Protein AF-0000000086680243 (afdb_homodimer)

Nearest PDB structures (foldseek):
  8es5-assembly1_B  TM=9.729E-01  e=1.256E-18  Pseudomonas aeruginosa PA14
  3q6a-assembly1_D  TM=9.326E-01  e=2.171E-13  Staphylococcus saprophyticus subsp. saprophyticus ATCC 15305 = NCTC 7292
  1z94-assembly2_E-2  TM=7.592E-01  e=7.450E-09  Chromobacterium violaceum ATCC 12472
  3pu2-assembly7_G  TM=8.146E-01  e=5.781E-07  Cereibacter sphaeroides 2.4.1
  3pu2-assembly4_D  TM=7.723E-01  e=3.295E-06  Cereibacter sphaeroides 2.4.1

Structure (mmCIF, N/CA/C/O backbone):
data_AF-0000000086680243-model_v1
#
loop_
_entity.id
_entity.type
_entity.pdbx_description
1 polymer 'Activator of HSP90 ATPase'
#
loop_
_atom_site.group_PDB
_atom_site.id
_atom_site.type_symbol
_atom_site.label_atom_id
_atom_site.label_alt_id
_atom_site.label_comp_id
_atom_site.label_asym_id
_atom_site.label_entity_id
_atom_site.label_seq_id
_atom_site.pdbx_PDB_ins_code
_atom_site.Cartn_x
_atom_site.Cartn_y
_atom_site.Cartn_z
_atom_site.occupancy
_atom_site.B_iso_or_equiv
_atom_site.auth_seq_id
_atom_site.auth_comp_id
_atom_site.auth_asym_id
_atom_site.auth_atom_id
_atom_site.pdbx_PDB_model_num
ATOM 1 N N . MET A 1 1 ? 18.859 -7.316 -2.846 1 77.62 1 MET A N 1
ATOM 2 C CA . MET A 1 1 ? 17.75 -6.535 -2.316 1 77.62 1 MET A CA 1
ATOM 3 C C . MET A 1 1 ? 16.422 -7.273 -2.508 1 77.62 1 MET A C 1
ATOM 5 O O . MET A 1 1 ? 16.266 -8.008 -3.48 1 77.62 1 MET A O 1
ATOM 9 N N . ILE A 1 2 ? 15.547 -7.254 -1.469 1 90.81 2 ILE A N 1
ATOM 10 C CA . ILE A 1 2 ? 14.258 -7.945 -1.502 1 90.81 2 ILE A CA 1
ATOM 11 C C . ILE A 1 2 ? 13.133 -6.941 -1.274 1 90.81 2 ILE A C 1
ATOM 13 O O . ILE A 1 2 ? 13.32 -5.93 -0.597 1 90.81 2 ILE A O 1
ATOM 17 N N . ALA A 1 3 ? 12.086 -7.152 -2 1 96.56 3 ALA A N 1
ATOM 18 C CA . ALA A 1 3 ? 10.852 -6.418 -1.741 1 96.56 3 ALA A CA 1
ATOM 19 C C . ALA A 1 3 ? 9.875 -7.258 -0.92 1 96.56 3 ALA A C 1
ATOM 21 O O . ALA A 1 3 ? 9.562 -8.391 -1.285 1 96.56 3 ALA A O 1
ATOM 22 N N . LYS A 1 4 ? 9.453 -6.703 0.136 1 97.5 4 LYS A N 1
ATOM 23 C CA . LYS A 1 4 ? 8.562 -7.461 1.014 1 97.5 4 LYS A CA 1
ATOM 24 C C . LYS A 1 4 ? 7.453 -6.57 1.571 1 97.5 4 LYS A C 1
ATOM 26 O O . LYS A 1 4 ? 7.652 -5.371 1.772 1 97.5 4 LYS A O 1
ATOM 31 N N . THR A 1 5 ? 6.34 -7.105 1.766 1 98.44 5 THR A N 1
ATOM 32 C CA . THR A 1 5 ? 5.215 -6.508 2.475 1 98.44 5 THR A CA 1
ATOM 33 C C . THR A 1 5 ? 4.344 -7.582 3.119 1 98.44 5 THR A C 1
ATOM 35 O O . THR A 1 5 ? 4.449 -8.766 2.773 1 98.44 5 THR A O 1
ATOM 38 N N . ALA A 1 6 ? 3.584 -7.23 4.109 1 98.56 6 ALA A N 1
ATOM 39 C CA . ALA A 1 6 ? 2.74 -8.18 4.828 1 98.56 6 ALA A CA 1
ATOM 40 C C . ALA A 1 6 ? 1.534 -7.484 5.449 1 98.56 6 ALA A C 1
ATOM 42 O O . ALA A 1 6 ? 1.554 -6.273 5.668 1 98.56 6 ALA A O 1
ATOM 43 N N . LEU A 1 7 ? 0.586 -8.211 5.715 1 98.75 7 LEU A N 1
ATOM 44 C CA . LEU A 1 7 ? -0.662 -7.695 6.258 1 98.75 7 LEU A CA 1
ATOM 45 C C . LEU A 1 7 ? -1.499 -8.812 6.867 1 98.75 7 LEU A C 1
ATOM 47 O O . LEU A 1 7 ? -1.538 -9.922 6.332 1 98.75 7 LEU A O 1
ATOM 51 N N . ILE A 1 8 ? -2.154 -8.539 7.98 1 98.75 8 ILE A N 1
ATOM 52 C CA . ILE A 1 8 ? -3.145 -9.469 8.523 1 98.75 8 ILE A CA 1
ATOM 53 C C . ILE A 1 8 ? -4.492 -9.242 7.84 1 98.75 8 ILE A C 1
ATOM 55 O O . ILE A 1 8 ? -4.992 -8.117 7.797 1 98.75 8 ILE A O 1
ATOM 59 N N . ILE A 1 9 ? -5 -10.18 7.246 1 98.81 9 ILE A N 1
ATOM 60 C CA . ILE A 1 9 ? -6.363 -10.211 6.727 1 98.81 9 ILE A CA 1
ATOM 61 C C . ILE A 1 9 ? -7.258 -11 7.68 1 98.81 9 ILE A C 1
ATOM 63 O O . ILE A 1 9 ? -7.023 -12.188 7.93 1 98.81 9 ILE A O 1
ATOM 67 N N . ARG A 1 10 ? -8.273 -10.414 8.273 1 98.56 10 ARG A N 1
ATOM 68 C CA . ARG A 1 10 ? -9.086 -10.984 9.344 1 98.56 10 ARG A CA 1
ATOM 69 C C . ARG A 1 10 ? -10.102 -11.977 8.797 1 98.56 10 ARG A C 1
ATOM 71 O O . ARG A 1 10 ? -11.305 -11.828 9.023 1 98.56 10 ARG A O 1
ATOM 78 N N . ARG A 1 11 ? -9.633 -12.977 8.062 1 98.75 11 ARG A N 1
ATOM 79 C CA . ARG A 1 11 ? -10.359 -14.117 7.508 1 98.75 11 ARG A CA 1
ATOM 80 C C . ARG A 1 11 ? -9.562 -15.406 7.664 1 98.75 11 ARG A C 1
ATOM 82 O O . ARG A 1 11 ? -8.336 -15.375 7.812 1 98.75 11 ARG A O 1
ATOM 89 N N . PRO A 1 12 ? -10.227 -16.547 7.676 1 98.5 12 PRO A N 1
ATOM 90 C CA . PRO A 1 12 ? -9.531 -17.828 7.797 1 98.5 12 PRO A CA 1
ATOM 91 C C . PRO A 1 12 ? -8.523 -18.047 6.672 1 98.5 12 PRO A C 1
ATOM 93 O O . PRO A 1 12 ? -8.727 -17.594 5.547 1 98.5 12 PRO A O 1
ATOM 96 N N . VAL A 1 13 ? -7.484 -18.781 6.984 1 98.62 13 VAL A N 1
ATOM 97 C CA . VAL A 1 13 ? -6.355 -18.984 6.078 1 98.62 13 VAL A CA 1
ATOM 98 C C . VAL A 1 13 ? -6.84 -19.625 4.777 1 98.62 13 VAL A C 1
ATOM 100 O O . VAL A 1 13 ? -6.332 -19.312 3.699 1 98.62 13 VAL A O 1
ATOM 103 N N . GLU A 1 14 ? -7.824 -20.484 4.863 1 98.25 14 GLU A N 1
ATOM 104 C CA . GLU A 1 14 ? -8.344 -21.156 3.672 1 98.25 14 GLU A CA 1
ATOM 105 C C . GLU A 1 14 ? -8.938 -20.141 2.691 1 98.25 14 GLU A C 1
ATOM 107 O O . GLU A 1 14 ? -8.727 -20.25 1.482 1 98.25 14 GLU A O 1
ATOM 112 N N . GLU A 1 15 ? -9.672 -19.203 3.201 1 98.56 15 GLU A N 1
ATOM 113 C CA . GLU A 1 15 ? -10.312 -18.188 2.381 1 98.56 15 GLU A CA 1
ATOM 114 C C . GLU A 1 15 ? -9.273 -17.25 1.757 1 98.56 15 GLU A C 1
ATOM 116 O O . GLU A 1 15 ? -9.352 -16.938 0.568 1 98.56 15 GLU A O 1
ATOM 121 N N . VAL A 1 16 ? -8.312 -16.812 2.568 1 98.88 16 VAL A N 1
ATOM 122 C CA . VAL A 1 16 ? -7.293 -15.883 2.104 1 98.88 16 VAL A CA 1
ATOM 123 C C . VAL A 1 16 ? -6.422 -16.562 1.048 1 98.88 16 VAL A C 1
ATOM 125 O O . VAL A 1 16 ? -6.133 -15.977 0.002 1 98.88 16 VAL A O 1
ATOM 128 N N . PHE A 1 17 ? -6.035 -17.812 1.339 1 98.81 17 PHE A N 1
ATOM 129 C CA . PHE A 1 17 ? -5.238 -18.594 0.398 1 98.81 17 PHE A CA 1
ATOM 130 C C . PHE A 1 17 ? -5.969 -18.766 -0.928 1 98.81 17 PHE A C 1
ATOM 132 O O . PHE A 1 17 ? -5.402 -18.516 -1.993 1 98.81 17 PHE A O 1
ATOM 139 N N . ARG A 1 18 ? -7.152 -19.109 -0.895 1 98.25 18 ARG A N 1
ATOM 140 C CA . ARG A 1 18 ? -7.961 -19.312 -2.092 1 98.25 18 ARG A CA 1
ATOM 141 C C . ARG A 1 18 ? -8.047 -18.047 -2.926 1 98.25 18 ARG A C 1
ATOM 143 O O . ARG A 1 18 ? -8.07 -18.109 -4.156 1 98.25 18 ARG A O 1
ATOM 150 N N . ALA A 1 19 ? -8.125 -16.938 -2.289 1 98.75 19 ALA A N 1
ATOM 151 C CA . ALA A 1 19 ? -8.242 -15.664 -2.992 1 98.75 19 ALA A CA 1
ATOM 152 C C . ALA A 1 19 ? -7.059 -15.438 -3.928 1 98.75 19 ALA A C 1
ATOM 154 O O . ALA A 1 19 ? -7.184 -14.766 -4.953 1 98.75 19 ALA A O 1
ATOM 155 N N . PHE A 1 20 ? -5.879 -16.016 -3.604 1 98.56 20 PHE A N 1
ATOM 156 C CA . PHE A 1 20 ? -4.68 -15.781 -4.406 1 98.56 20 PHE A CA 1
ATOM 157 C C . PHE A 1 20 ? -4.48 -16.906 -5.422 1 98.56 20 PHE A C 1
ATOM 159 O O . PHE A 1 20 ? -3.686 -16.766 -6.352 1 98.56 20 PHE A O 1
ATOM 166 N N . VAL A 1 21 ? -5.211 -17.969 -5.281 1 97.75 21 VAL A N 1
ATOM 167 C CA . VAL A 1 21 ? -4.973 -19.125 -6.145 1 97.75 21 VAL A CA 1
ATOM 168 C C . VAL A 1 21 ? -6.074 -19.203 -7.203 1 97.75 21 VAL A C 1
ATOM 170 O O . VAL A 1 21 ? -5.848 -19.703 -8.305 1 97.75 21 VAL A O 1
ATOM 173 N N . ASP A 1 22 ? -7.25 -18.781 -6.883 1 97.5 22 ASP A N 1
ATOM 174 C CA . ASP A 1 22 ? -8.43 -18.859 -7.742 1 97.5 22 ASP A CA 1
ATOM 175 C C . ASP A 1 22 ? -8.617 -17.578 -8.539 1 97.5 22 ASP A C 1
ATOM 177 O O . ASP A 1 22 ? -8.992 -16.547 -7.977 1 97.5 22 ASP A O 1
ATOM 181 N N . PRO A 1 23 ? -8.469 -17.656 -9.844 1 97.56 23 PRO A N 1
ATOM 182 C CA . PRO A 1 23 ? -8.586 -16.438 -10.648 1 97.56 23 PRO A CA 1
ATOM 183 C C . PRO A 1 23 ? -9.961 -15.805 -10.547 1 97.56 23 PRO A C 1
ATOM 185 O O . PRO A 1 23 ? -10.102 -14.594 -10.758 1 97.56 23 PRO A O 1
ATOM 188 N N . GLU A 1 24 ? -11.031 -16.547 -10.242 1 97.25 24 GLU A N 1
ATOM 189 C CA . GLU A 1 24 ? -12.367 -15.992 -10.078 1 97.25 24 GLU A CA 1
ATOM 190 C C . GLU A 1 24 ? -12.391 -14.953 -8.961 1 97.25 24 GLU A C 1
ATOM 192 O O . GLU A 1 24 ? -13.203 -14.023 -8.992 1 97.25 24 GLU A O 1
ATOM 197 N N . VAL A 1 25 ? -11.531 -15.164 -8.031 1 98.25 25 VAL A N 1
ATOM 198 C CA . VAL A 1 25 ? -11.453 -14.227 -6.918 1 98.25 25 VAL A CA 1
ATOM 199 C C . VAL A 1 25 ? -10.336 -13.219 -7.168 1 98.25 25 VAL A C 1
ATOM 201 O O . VAL A 1 25 ? -10.531 -12.008 -7.012 1 98.25 25 VAL A O 1
ATOM 204 N N . THR A 1 26 ? -9.117 -13.68 -7.578 1 98.62 26 THR A N 1
ATOM 205 C CA . THR A 1 26 ? -7.93 -12.836 -7.688 1 98.62 26 THR A CA 1
ATOM 206 C C . THR A 1 26 ? -8.164 -11.703 -8.68 1 98.62 26 THR A C 1
ATOM 208 O O . THR A 1 26 ? -7.652 -10.594 -8.492 1 98.62 26 THR A O 1
ATOM 211 N N . THR A 1 27 ? -9.016 -11.898 -9.711 1 98.25 27 THR A N 1
ATOM 212 C CA . THR A 1 27 ? -9.242 -10.906 -10.75 1 98.25 27 THR A CA 1
ATOM 213 C C . THR A 1 27 ? -10.078 -9.742 -10.211 1 98.25 27 THR A C 1
ATOM 215 O O . THR A 1 27 ? -10.188 -8.703 -10.859 1 98.25 27 THR A O 1
ATOM 218 N N . ARG A 1 28 ? -10.641 -9.922 -9.055 1 98 28 ARG A N 1
ATOM 219 C CA . ARG A 1 28 ? -11.461 -8.867 -8.477 1 98 28 ARG A CA 1
ATOM 220 C C . ARG A 1 28 ? -10.602 -7.824 -7.77 1 98 28 ARG A C 1
ATOM 222 O O . ARG A 1 28 ? -11.086 -6.742 -7.426 1 98 28 ARG A O 1
ATOM 229 N N . PHE A 1 29 ? -9.266 -8.188 -7.57 1 98.44 29 PHE A N 1
ATOM 230 C CA . PHE A 1 29 ? -8.523 -7.219 -6.777 1 98.44 29 PHE A CA 1
ATOM 231 C C . PHE A 1 29 ? -7.113 -7.031 -7.328 1 98.44 29 PHE A C 1
ATOM 233 O O . PHE A 1 29 ? -6.398 -6.117 -6.918 1 98.44 29 PHE A O 1
ATOM 240 N N . TRP A 1 30 ? -6.59 -7.809 -8.281 1 98.31 30 TRP A N 1
ATOM 241 C CA . TRP A 1 30 ? -5.191 -7.723 -8.688 1 98.31 30 TRP A CA 1
ATOM 242 C C . TRP A 1 30 ? -5.074 -7.574 -10.203 1 98.31 30 TRP A C 1
ATOM 244 O O . TRP A 1 30 ? -4.973 -6.457 -10.719 1 98.31 30 TRP A O 1
ATOM 254 N N . PHE A 1 31 ? -5.094 -8.594 -10.961 1 98 31 PHE A N 1
ATOM 255 C CA . PHE A 1 31 ? -5.129 -8.555 -12.414 1 98 31 PHE A CA 1
ATOM 256 C C . PHE A 1 31 ? -6.547 -8.781 -12.93 1 98 31 PHE A C 1
ATOM 258 O O . PHE A 1 31 ? -7.434 -9.172 -12.164 1 98 31 PHE A O 1
ATOM 265 N N . THR A 1 32 ? -6.762 -8.547 -14.227 1 98 32 THR A N 1
ATOM 266 C CA . THR A 1 32 ? -8.133 -8.539 -14.734 1 98 32 THR A CA 1
ATOM 267 C C . THR A 1 32 ? -8.445 -9.859 -15.445 1 98 32 THR A C 1
ATOM 269 O O . THR A 1 32 ? -9.609 -10.172 -15.695 1 98 32 THR A O 1
ATOM 272 N N . LYS A 1 33 ? -7.402 -10.586 -15.812 1 98.06 33 LYS A N 1
ATOM 273 C CA . LYS A 1 33 ? -7.59 -11.852 -16.516 1 98.06 33 LYS A CA 1
ATOM 274 C C . LYS A 1 33 ? -6.477 -12.836 -16.172 1 98.06 33 LYS A C 1
ATOM 276 O O . LYS A 1 33 ? -5.32 -12.438 -15.992 1 98.06 33 LYS A O 1
ATOM 281 N N . SER A 1 34 ? -6.781 -14.055 -16.078 1 98.12 34 SER A N 1
ATOM 282 C CA . SER A 1 34 ? -5.836 -15.156 -15.898 1 98.12 34 SER A CA 1
ATOM 283 C C . SER A 1 34 ? -6.223 -16.359 -16.75 1 98.12 34 SER A C 1
ATOM 285 O O . SER A 1 34 ? -7.41 -16.641 -16.938 1 98.12 34 SER A O 1
ATOM 287 N N . SER A 1 35 ? -5.273 -17.094 -17.266 1 98 35 SER A N 1
ATOM 288 C CA . SER A 1 35 ? -5.539 -18.25 -18.125 1 98 35 SER A CA 1
ATOM 289 C C . SER A 1 35 ? -5.891 -19.484 -17.297 1 98 35 SER A C 1
ATOM 291 O O . SER A 1 35 ? -6.309 -20.5 -17.844 1 98 35 SER A O 1
ATOM 293 N N . GLY A 1 36 ? -5.723 -19.422 -15.914 1 97.12 36 GLY A N 1
ATOM 294 C CA . GLY A 1 36 ? -6.086 -20.562 -15.078 1 97.12 36 GLY A CA 1
ATOM 295 C C . GLY A 1 36 ? -5.676 -20.391 -13.625 1 97.12 36 GLY A C 1
ATOM 296 O O . GLY A 1 36 ? -5.117 -19.359 -13.25 1 97.12 36 GLY A O 1
ATOM 297 N N . PRO A 1 37 ? -6.031 -21.375 -12.781 1 97.12 37 PRO A N 1
ATOM 298 C CA . PRO A 1 37 ? -5.633 -21.328 -11.367 1 97.12 37 PRO A CA 1
ATOM 299 C C . PRO A 1 37 ? -4.148 -21.625 -11.172 1 97.12 37 PRO A C 1
ATOM 301 O O . PRO A 1 37 ? -3.484 -22.125 -12.086 1 97.12 37 PRO A O 1
ATOM 304 N N . LEU A 1 38 ? -3.605 -21.25 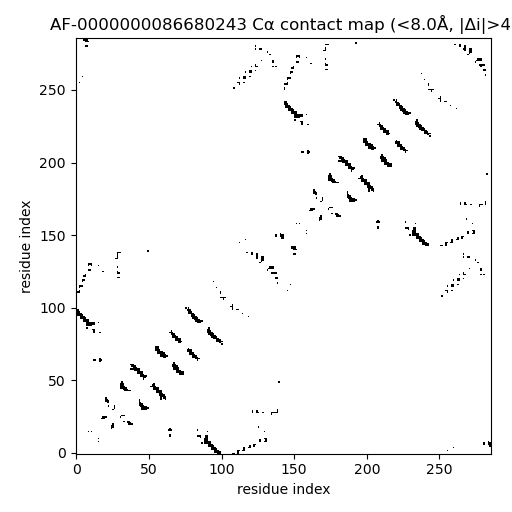-9.953 1 97.19 38 LEU A N 1
ATOM 305 C CA . LEU A 1 38 ? -2.223 -21.578 -9.617 1 97.19 38 LEU A CA 1
ATOM 306 C C . LEU A 1 38 ? -2.107 -23 -9.109 1 97.19 38 LEU A C 1
ATOM 308 O O . LEU A 1 38 ? -2.598 -23.328 -8.031 1 97.19 38 LEU A O 1
ATOM 312 N N . GLU A 1 39 ? -1.534 -23.828 -9.844 1 95.25 39 GLU A N 1
ATOM 313 C CA . GLU A 1 39 ? -1.213 -25.219 -9.516 1 95.25 39 GLU A CA 1
ATOM 314 C C . GLU A 1 39 ? 0.269 -25.5 -9.742 1 95.25 39 GLU A C 1
ATOM 316 O O . GLU A 1 39 ? 0.886 -24.953 -10.648 1 95.25 39 GLU A O 1
ATOM 321 N N . PRO A 1 40 ? 0.797 -26.344 -8.836 1 93.44 40 PRO A N 1
ATOM 322 C CA . PRO A 1 40 ? 2.225 -26.625 -9.008 1 93.44 40 PRO A CA 1
ATOM 323 C C . PRO A 1 40 ? 2.576 -27.047 -10.43 1 93.44 40 PRO A C 1
ATOM 325 O O . PRO A 1 40 ? 1.905 -27.922 -11 1 93.44 40 PRO A O 1
ATOM 328 N N . GLY A 1 41 ? 3.508 -26.391 -10.992 1 93.88 41 GLY A N 1
ATOM 329 C CA . GLY A 1 41 ? 4.004 -26.734 -12.312 1 93.88 41 GLY A CA 1
ATOM 330 C C . GLY A 1 41 ? 3.258 -26.031 -13.438 1 93.88 41 GLY A C 1
ATOM 331 O O . GLY A 1 41 ? 3.686 -26.078 -14.586 1 93.88 41 GLY A O 1
ATOM 332 N N . ALA A 1 42 ? 2.207 -25.391 -13.125 1 95.81 42 ALA A N 1
ATOM 333 C CA . ALA A 1 42 ? 1.403 -24.703 -14.133 1 95.81 42 ALA A CA 1
ATOM 334 C C . ALA A 1 42 ? 2.1 -23.438 -14.625 1 95.81 42 ALA A C 1
ATOM 336 O O . ALA A 1 42 ? 2.916 -22.844 -13.906 1 95.81 42 ALA A O 1
ATOM 337 N N . THR A 1 43 ? 1.921 -23.109 -15.875 1 97.31 43 THR A N 1
ATOM 338 C CA . THR A 1 43 ? 2.23 -21.797 -16.438 1 97.31 43 THR A CA 1
ATOM 339 C C . THR A 1 43 ? 0.951 -21.047 -16.781 1 97.31 43 THR A C 1
ATOM 341 O O . THR A 1 43 ? 0.099 -21.562 -17.5 1 97.31 43 THR A O 1
ATOM 344 N N . VAL A 1 44 ? 0.795 -19.906 -16.156 1 97.81 44 VAL A N 1
ATOM 345 C CA . VAL A 1 44 ? -0.42 -19.125 -16.375 1 97.81 44 VAL A CA 1
ATOM 346 C C . VAL A 1 44 ? -0.061 -17.75 -16.906 1 97.81 44 VAL A C 1
ATOM 348 O O . VAL A 1 44 ? 1.071 -17.281 -16.75 1 97.81 44 VAL A O 1
ATOM 351 N N . ARG A 1 45 ? -0.966 -17.172 -17.641 1 98.19 45 ARG A N 1
ATOM 352 C CA . ARG A 1 45 ? -0.836 -15.797 -18.125 1 98.19 45 ARG A CA 1
ATOM 353 C C . ARG A 1 45 ? -1.748 -14.852 -17.359 1 98.19 45 ARG A C 1
ATOM 355 O O . ARG A 1 45 ? -2.955 -15.086 -17.266 1 98.19 45 ARG A O 1
ATOM 362 N N . TRP A 1 46 ? -1.22 -13.844 -16.672 1 98.31 46 TRP A N 1
ATOM 363 C CA . TRP A 1 46 ? -1.973 -12.758 -16.062 1 98.31 46 TRP A CA 1
ATOM 364 C C . TRP A 1 46 ? -2.006 -11.531 -16.969 1 98.31 46 TRP A C 1
ATOM 366 O O . TRP A 1 46 ? -1.016 -11.219 -17.625 1 98.31 46 TRP A O 1
ATOM 376 N N . GLU A 1 47 ? -3.139 -10.828 -16.984 1 98.25 47 GLU A N 1
ATOM 377 C CA . GLU A 1 47 ? -3.268 -9.625 -17.797 1 98.25 47 GLU A CA 1
ATOM 378 C C . GLU A 1 47 ? -3.916 -8.492 -17.016 1 98.25 47 GLU A C 1
ATOM 380 O O . GLU A 1 47 ? -4.832 -8.719 -16.234 1 98.25 47 GLU A O 1
ATOM 385 N N . TRP A 1 48 ? -3.342 -7.406 -17.078 1 97.88 48 TRP A N 1
ATOM 386 C CA . TRP A 1 48 ? -3.963 -6.141 -16.703 1 97.88 48 TRP A CA 1
ATOM 387 C C . TRP A 1 48 ? -4.469 -5.398 -17.938 1 97.88 48 TRP A C 1
ATOM 389 O O . TRP A 1 48 ? -3.783 -4.523 -18.469 1 97.88 48 TRP A O 1
ATOM 399 N N . GLU A 1 49 ? -5.672 -5.684 -18.312 1 96.75 49 GLU A N 1
ATOM 400 C CA . GLU A 1 49 ? -6.223 -5.227 -19.594 1 96.75 49 GLU A CA 1
ATOM 401 C C . GLU A 1 49 ? -6.316 -3.705 -19.641 1 96.75 49 GLU A C 1
ATOM 403 O O . GLU A 1 49 ? -6.16 -3.102 -20.703 1 96.75 49 GLU A O 1
ATOM 408 N N . MET A 1 50 ? -6.551 -3.1 -18.531 1 93.06 50 MET A N 1
ATOM 409 C CA . MET A 1 50 ? -6.684 -1.647 -18.453 1 93.06 50 MET A CA 1
ATOM 410 C C . MET A 1 50 ? -5.387 -0.958 -18.859 1 93.06 50 MET A C 1
ATOM 412 O O . MET A 1 50 ? -5.391 0.222 -19.219 1 93.06 50 MET A O 1
ATOM 416 N N . PHE A 1 51 ? -4.297 -1.662 -18.797 1 95.81 51 PHE A N 1
ATOM 417 C CA . PHE A 1 51 ? -2.998 -1.104 -19.172 1 95.81 51 PHE A CA 1
ATOM 418 C C . PHE A 1 51 ? -2.469 -1.755 -20.438 1 95.81 51 PHE A C 1
ATOM 420 O O . PHE A 1 51 ? -1.414 -1.367 -20.953 1 95.81 51 PHE A O 1
ATOM 427 N N . GLY A 1 52 ? -3.098 -2.787 -20.922 1 96.5 52 GLY A N 1
ATOM 428 C CA . GLY A 1 52 ? -2.65 -3.521 -22.094 1 96.5 52 GLY A CA 1
ATOM 429 C C . GLY A 1 52 ? -1.375 -4.309 -21.859 1 96.5 52 GLY A C 1
ATOM 430 O O . GLY A 1 52 ? -0.555 -4.461 -22.766 1 96.5 52 GLY A O 1
ATOM 431 N N . VAL A 1 53 ? -1.156 -4.711 -20.641 1 96.25 53 VAL A N 1
ATOM 432 C CA . VAL A 1 53 ? 0.069 -5.438 -20.312 1 96.25 53 VAL A CA 1
ATOM 433 C C . VAL A 1 53 ? -0.277 -6.805 -19.734 1 96.25 53 VAL A C 1
ATOM 435 O O . VAL A 1 53 ? -1.422 -7.047 -19.344 1 96.25 53 VAL A O 1
ATOM 438 N N . GLY A 1 54 ? 0.702 -7.668 -19.719 1 97.38 54 GLY A N 1
ATOM 439 C CA . GLY A 1 54 ? 0.576 -8.984 -19.125 1 97.38 54 GLY A CA 1
ATOM 440 C C . GLY A 1 54 ? 1.913 -9.641 -18.828 1 97.38 54 GLY A C 1
ATOM 441 O O . GLY A 1 54 ? 2.965 -9.086 -19.156 1 97.38 54 GLY A O 1
ATOM 442 N N . THR A 1 55 ? 1.865 -10.703 -18.141 1 97.44 55 THR A N 1
ATOM 443 C CA . THR A 1 55 ? 3.068 -11.469 -17.844 1 97.44 55 THR A CA 1
ATOM 444 C C . THR A 1 55 ? 2.754 -12.961 -17.75 1 97.44 55 THR A C 1
ATOM 446 O O . THR A 1 55 ? 1.61 -13.352 -17.5 1 97.44 55 THR A O 1
ATOM 449 N N . THR A 1 56 ? 3.695 -13.672 -18.109 1 97.75 56 THR A N 1
ATOM 450 C CA . THR A 1 56 ? 3.633 -15.117 -17.906 1 97.75 56 THR A CA 1
ATOM 451 C C . THR A 1 56 ? 4.184 -15.492 -16.531 1 97.75 56 THR A C 1
ATOM 453 O O . THR A 1 56 ? 5.211 -14.961 -16.094 1 97.75 56 THR A O 1
ATOM 456 N N . VAL A 1 57 ? 3.467 -16.406 -15.852 1 97.75 57 VAL A N 1
ATOM 457 C CA . VAL A 1 57 ? 3.807 -16.828 -14.492 1 97.75 57 VAL A CA 1
ATOM 458 C C . VAL A 1 57 ? 3.988 -18.344 -14.453 1 97.75 57 VAL A C 1
ATOM 460 O O . VAL A 1 57 ? 3.113 -19.094 -14.891 1 97.75 57 VAL A O 1
ATOM 463 N N . THR A 1 58 ? 5.098 -18.719 -14.023 1 97.69 58 THR A N 1
ATOM 464 C CA . THR A 1 58 ? 5.344 -20.141 -13.773 1 97.69 58 THR A CA 1
ATOM 465 C C . THR A 1 58 ? 5.199 -20.453 -12.289 1 97.69 58 THR A C 1
ATOM 467 O O . THR A 1 58 ? 5.883 -19.859 -11.453 1 97.69 58 THR A O 1
ATOM 470 N N . VAL A 1 59 ? 4.379 -21.391 -11.961 1 98.25 59 VAL A N 1
ATOM 471 C CA . VAL A 1 59 ? 4.152 -21.781 -10.578 1 98.25 59 VAL A CA 1
ATOM 472 C C . VAL A 1 59 ? 5.211 -22.797 -10.148 1 98.25 59 VAL A C 1
ATOM 474 O O . VAL A 1 59 ? 5.254 -23.922 -10.664 1 98.25 59 VAL A O 1
ATOM 477 N N . LYS A 1 60 ? 5.973 -22.422 -9.242 1 97.75 60 LYS A N 1
ATOM 478 C CA . LYS A 1 60 ? 7.07 -23.281 -8.797 1 97.75 60 LYS A CA 1
ATOM 479 C C . LYS A 1 60 ? 6.625 -24.203 -7.676 1 97.75 60 LYS A C 1
ATOM 481 O O . LYS A 1 60 ? 7.047 -25.359 -7.621 1 97.75 60 LYS A O 1
ATOM 486 N N . ASP A 1 61 ? 5.824 -23.734 -6.809 1 97.69 61 ASP A N 1
ATOM 487 C CA . ASP A 1 61 ? 5.355 -24.516 -5.668 1 97.69 61 ASP A CA 1
ATOM 488 C C . ASP A 1 61 ? 4.055 -23.938 -5.105 1 97.69 61 ASP A C 1
ATOM 490 O O . ASP A 1 61 ? 3.83 -22.734 -5.16 1 97.69 61 ASP A O 1
ATOM 494 N N . VAL A 1 62 ? 3.23 -24.781 -4.676 1 98.31 62 VAL A N 1
ATOM 495 C CA . VAL A 1 62 ? 2.014 -24.422 -3.955 1 98.31 62 VAL A CA 1
ATOM 496 C C . VAL A 1 62 ? 1.781 -25.406 -2.809 1 98.31 62 VAL A C 1
ATOM 498 O O . VAL A 1 62 ? 1.656 -26.609 -3.033 1 98.31 62 VAL A O 1
ATOM 501 N N . VAL A 1 63 ? 1.797 -24.953 -1.631 1 98.31 63 VAL A N 1
ATOM 502 C CA . VAL A 1 63 ? 1.385 -25.703 -0.452 1 98.31 63 VAL A CA 1
ATOM 503 C C . VAL A 1 63 ? 0.082 -25.141 0.101 1 98.31 63 VAL A C 1
ATOM 505 O O . VAL A 1 63 ? 0.068 -24.031 0.649 1 98.31 63 VAL A O 1
ATOM 508 N N . PRO A 1 64 ? -0.989 -25.875 -0.075 1 97.88 64 PRO A N 1
ATOM 509 C CA . PRO A 1 64 ? -2.297 -25.328 0.295 1 97.88 64 PRO A CA 1
ATOM 510 C C . PRO A 1 64 ? -2.299 -24.688 1.682 1 97.88 64 PRO A C 1
ATOM 512 O O . PRO A 1 64 ? -1.812 -25.297 2.643 1 97.88 64 PRO A O 1
ATOM 515 N N . ASN A 1 65 ? -2.768 -23.453 1.78 1 98.38 65 ASN A N 1
ATOM 516 C CA . ASN A 1 65 ? -2.996 -22.672 2.986 1 98.38 65 ASN A CA 1
ATOM 517 C C . ASN A 1 65 ? -1.682 -22.203 3.613 1 98.38 65 ASN A C 1
ATOM 519 O O . ASN A 1 65 ? -1.677 -21.625 4.699 1 98.38 65 ASN A O 1
ATOM 523 N N . GLU A 1 66 ? -0.58 -22.422 2.928 1 98.56 66 GLU A N 1
ATOM 524 C CA . GLU A 1 66 ? 0.688 -22.125 3.584 1 98.56 66 GLU A CA 1
ATOM 525 C C . GLU A 1 66 ? 1.59 -21.281 2.682 1 98.56 66 GLU A C 1
ATOM 527 O O . GLU A 1 66 ? 2.275 -20.375 3.152 1 98.56 66 GLU A O 1
ATOM 532 N N . ARG A 1 67 ? 1.588 -21.672 1.388 1 98.69 67 ARG A N 1
ATOM 533 C CA . ARG A 1 67 ? 2.646 -21.078 0.582 1 98.69 67 ARG A CA 1
ATOM 534 C C . ARG A 1 67 ? 2.299 -21.125 -0.902 1 98.69 67 ARG A C 1
ATOM 536 O O . ARG A 1 67 ? 1.758 -22.109 -1.388 1 98.69 67 ARG A O 1
ATOM 543 N N . ILE A 1 68 ? 2.58 -20.047 -1.674 1 98.62 68 ILE A N 1
ATOM 544 C CA . ILE A 1 68 ? 2.613 -19.969 -3.131 1 98.62 68 ILE A CA 1
ATOM 545 C C . ILE A 1 68 ? 3.963 -19.422 -3.588 1 98.62 68 ILE A C 1
ATOM 547 O O . ILE A 1 68 ? 4.43 -18.406 -3.078 1 98.62 68 ILE A O 1
ATOM 551 N N . LEU A 1 69 ? 4.668 -20.094 -4.457 1 98.5 69 LEU A N 1
ATOM 552 C CA . LEU A 1 69 ? 5.91 -19.625 -5.059 1 98.5 69 LEU A CA 1
ATOM 553 C C . LEU A 1 69 ? 5.805 -19.609 -6.578 1 98.5 69 LEU A C 1
ATOM 555 O O . LEU A 1 69 ? 5.508 -20.625 -7.199 1 98.5 69 LEU A O 1
ATOM 559 N N . VAL A 1 70 ? 6.043 -18.453 -7.148 1 98.25 70 VAL A N 1
ATOM 560 C CA . VAL A 1 70 ? 5.988 -18.328 -8.602 1 98.25 70 VAL A CA 1
ATOM 561 C C . VAL A 1 70 ? 7.246 -17.641 -9.117 1 98.25 70 VAL A C 1
ATOM 563 O O . VAL A 1 70 ? 7.953 -16.969 -8.352 1 98.25 70 VAL A O 1
ATOM 566 N N . GLU A 1 71 ? 7.566 -17.828 -10.359 1 97.19 71 GLU A N 1
ATOM 567 C CA . GLU A 1 71 ? 8.5 -17.047 -11.156 1 97.19 71 GLU A CA 1
ATOM 568 C C . GLU A 1 71 ? 7.777 -16.281 -12.258 1 97.19 71 GLU A C 1
ATOM 570 O O . GLU A 1 71 ? 6.957 -16.844 -12.984 1 97.19 71 GLU A O 1
ATOM 575 N N . TRP A 1 72 ? 8.039 -14.914 -12.25 1 95.62 72 TRP A N 1
ATOM 576 C CA . TRP A 1 72 ? 7.328 -14.148 -13.266 1 95.62 72 TRP A CA 1
ATOM 577 C C . TRP A 1 72 ? 8.281 -13.211 -14 1 95.62 72 TRP A C 1
ATOM 579 O O . TRP A 1 72 ? 9.492 -13.219 -13.75 1 95.62 72 TRP A O 1
ATOM 589 N N . ASN A 1 73 ? 7.699 -12.477 -15.062 1 91.31 73 ASN A N 1
ATOM 590 C CA . ASN A 1 73 ? 8.516 -11.625 -15.93 1 91.31 73 ASN A CA 1
ATOM 591 C C . ASN A 1 73 ? 9.609 -12.422 -16.625 1 91.31 73 ASN A C 1
ATOM 593 O O . ASN A 1 73 ? 10.797 -12.18 -16.422 1 91.31 73 ASN A O 1
ATOM 597 N N . PRO A 1 74 ? 9.32 -13.242 -17.547 1 89.12 74 PRO A N 1
ATOM 598 C CA . PRO A 1 74 ? 10.281 -14.164 -18.156 1 89.12 74 PRO A CA 1
ATOM 599 C C . PRO A 1 74 ? 11.492 -13.445 -18.766 1 89.12 74 PRO A C 1
ATOM 601 O O . PRO A 1 74 ? 12.586 -14.008 -18.812 1 89.12 74 PRO A O 1
ATOM 604 N N . ASP A 1 75 ? 11.336 -12.227 -19.234 1 88.81 75 ASP A N 1
ATOM 605 C CA . ASP A 1 75 ? 12.445 -11.492 -19.828 1 88.81 75 ASP A CA 1
ATOM 606 C C . ASP A 1 75 ? 13.422 -11 -18.766 1 88.81 75 ASP A C 1
ATOM 608 O O . ASP A 1 75 ? 14.602 -10.781 -19.047 1 88.81 75 ASP A O 1
ATOM 612 N N . ASP A 1 76 ? 13.016 -10.797 -17.625 1 89.5 76 ASP A N 1
ATOM 613 C CA . ASP A 1 76 ? 13.773 -10.43 -16.438 1 89.5 76 ASP A CA 1
ATOM 614 C C . ASP A 1 76 ? 13.18 -11.07 -15.188 1 89.5 76 ASP A C 1
ATOM 616 O O . ASP A 1 76 ? 12.523 -10.391 -14.391 1 89.5 76 ASP A O 1
ATOM 620 N N . PRO A 1 77 ? 13.469 -12.281 -15.039 1 93.56 77 PRO A N 1
ATOM 621 C CA . PRO A 1 77 ? 12.695 -13.078 -14.078 1 93.56 77 PRO A CA 1
ATOM 622 C C . PRO A 1 77 ? 13.023 -12.727 -12.633 1 93.56 77 PRO A C 1
ATOM 624 O O . PRO A 1 77 ? 14.18 -12.43 -12.305 1 93.56 77 PRO A O 1
ATOM 627 N N . SER A 1 78 ? 12.047 -12.695 -11.82 1 95.12 78 SER A N 1
ATOM 628 C CA . SER A 1 78 ? 12.117 -12.664 -10.367 1 95.12 78 SER A CA 1
ATOM 629 C C . SER A 1 78 ? 11.133 -13.648 -9.742 1 95.12 78 SER A C 1
ATOM 631 O O . SER A 1 78 ? 10.242 -14.164 -10.43 1 95.12 78 SER A O 1
ATOM 633 N N . THR A 1 79 ? 11.359 -13.992 -8.531 1 97.06 79 THR A N 1
ATOM 634 C CA . THR A 1 79 ? 10.461 -14.898 -7.824 1 97.06 79 THR A CA 1
ATOM 635 C C . THR A 1 79 ? 9.602 -14.133 -6.816 1 97.06 79 THR A C 1
ATOM 637 O O . THR A 1 79 ? 10.086 -13.203 -6.164 1 97.06 79 THR A O 1
ATOM 640 N N . VAL A 1 80 ? 8.352 -14.531 -6.691 1 98.19 80 VAL A N 1
ATOM 641 C CA . VAL A 1 80 ? 7.445 -13.992 -5.684 1 98.19 80 VAL A CA 1
ATOM 642 C C . VAL A 1 80 ? 6.891 -15.125 -4.828 1 98.19 80 VAL A C 1
ATOM 644 O O . VAL A 1 80 ? 6.434 -16.141 -5.355 1 98.19 80 VAL A O 1
ATOM 647 N N . GLU A 1 81 ? 6.98 -14.938 -3.572 1 98.69 81 GLU A N 1
ATOM 648 C CA . GLU A 1 81 ? 6.488 -15.922 -2.617 1 98.69 81 GLU A CA 1
ATOM 649 C C . GLU A 1 81 ? 5.418 -15.328 -1.71 1 98.69 81 GLU A C 1
ATOM 651 O O . GLU A 1 81 ? 5.609 -14.258 -1.134 1 98.69 81 GLU A O 1
ATOM 656 N N . TRP A 1 82 ? 4.273 -15.953 -1.662 1 98.81 82 TRP A N 1
ATOM 657 C CA . TRP A 1 82 ? 3.271 -15.695 -0.634 1 98.81 82 TRP A CA 1
ATOM 658 C C . TRP A 1 82 ? 3.377 -16.719 0.497 1 98.81 82 TRP A C 1
ATOM 660 O O . TRP A 1 82 ? 3.5 -17.922 0.249 1 98.81 82 TRP A O 1
ATOM 670 N N . THR A 1 83 ? 3.344 -16.266 1.637 1 98.81 83 THR A N 1
ATOM 671 C CA . THR A 1 83 ? 3.219 -17.125 2.807 1 98.81 83 THR A CA 1
ATOM 672 C C . THR A 1 83 ? 1.986 -16.75 3.625 1 98.81 83 THR A C 1
ATOM 674 O O . THR A 1 83 ? 1.683 -15.57 3.795 1 98.81 83 THR A O 1
ATOM 677 N N . PHE A 1 84 ? 1.29 -17.75 4.051 1 98.88 84 PHE A N 1
ATOM 678 C CA . PHE A 1 84 ? 0.078 -17.609 4.848 1 98.88 84 PHE A CA 1
ATOM 679 C C . PHE A 1 84 ? 0.252 -18.25 6.215 1 98.88 84 PHE A C 1
ATOM 681 O O . PHE A 1 84 ? 0.507 -19.453 6.312 1 98.88 84 PHE A O 1
ATOM 688 N N . THR A 1 85 ? 0.164 -17.484 7.23 1 98.38 85 THR A N 1
ATOM 689 C CA . THR A 1 85 ? 0.317 -18 8.594 1 98.38 85 THR A CA 1
ATOM 690 C C . THR A 1 85 ? -0.9 -17.641 9.438 1 98.38 85 THR A C 1
ATOM 692 O O . THR A 1 85 ? -1.295 -16.484 9.516 1 98.38 85 THR A O 1
ATOM 695 N N . PRO A 1 86 ? -1.51 -18.641 10.016 1 96.94 86 PRO A N 1
ATOM 696 C CA . PRO A 1 86 ? -2.605 -18.312 10.93 1 96.94 86 PRO A CA 1
ATOM 697 C C . PRO A 1 86 ? -2.191 -17.312 12.008 1 96.94 86 PRO A C 1
ATOM 699 O O . PRO A 1 86 ? -1.07 -17.391 12.523 1 96.94 86 PRO A O 1
ATOM 702 N N . HIS A 1 87 ? -3.051 -16.438 12.359 1 96.44 87 HIS A N 1
ATOM 703 C CA . HIS A 1 87 ? -2.877 -15.383 13.344 1 96.44 87 HIS A CA 1
ATOM 704 C C . HIS A 1 87 ? -4.109 -15.242 14.234 1 96.44 87 HIS A C 1
ATOM 706 O O . HIS A 1 87 ? -5.211 -15.641 13.836 1 96.44 87 HIS A O 1
ATOM 712 N N . GLU A 1 88 ? -3.955 -14.797 15.453 1 95.88 88 GLU A N 1
ATOM 713 C CA . GLU A 1 88 ? -5.07 -14.641 16.391 1 95.88 88 GLU A CA 1
ATOM 714 C C . GLU A 1 88 ? -6.176 -13.781 15.781 1 95.88 88 GLU A C 1
ATOM 716 O O . GLU A 1 88 ? -7.359 -13.992 16.062 1 95.88 88 GLU A O 1
ATOM 721 N N . ARG A 1 89 ? -5.883 -12.898 14.883 1 96.88 89 ARG A N 1
ATOM 722 C CA . ARG A 1 89 ? -6.852 -11.992 14.281 1 96.88 89 ARG A CA 1
ATOM 723 C C . ARG A 1 89 ? -7.227 -12.438 12.875 1 96.88 89 ARG A C 1
ATOM 725 O O . ARG A 1 89 ? -7.922 -11.727 12.156 1 96.88 89 ARG A O 1
ATOM 732 N N . GLY A 1 90 ? -6.723 -13.594 12.461 1 98.25 90 GLY A N 1
ATOM 733 C CA . GLY A 1 90 ? -7.004 -14.07 11.117 1 98.25 90 GLY A CA 1
ATOM 734 C C . GLY A 1 90 ? -5.812 -14.742 10.461 1 98.25 90 GLY A C 1
ATOM 735 O O . GLY A 1 90 ? -5.262 -15.703 10.992 1 98.25 90 GLY A O 1
ATOM 736 N N . THR A 1 91 ? -5.406 -14.211 9.281 1 98.88 91 THR A N 1
ATOM 737 C CA . THR A 1 91 ? -4.309 -14.781 8.516 1 98.88 91 THR A CA 1
ATOM 738 C C . THR A 1 91 ? -3.24 -13.727 8.234 1 98.88 91 THR A C 1
ATOM 740 O O . THR A 1 91 ? -3.543 -12.656 7.695 1 98.88 91 THR A O 1
ATOM 743 N N . HIS A 1 92 ? -2.047 -13.961 8.664 1 98.81 92 HIS A N 1
ATOM 744 C CA . HIS A 1 92 ? -0.905 -13.148 8.273 1 98.81 92 HIS A CA 1
ATOM 745 C C . HIS A 1 92 ? -0.414 -13.523 6.879 1 98.81 92 HIS A C 1
ATOM 747 O O . HIS A 1 92 ? -0.045 -14.68 6.637 1 98.81 92 HIS A O 1
ATOM 753 N N . VAL A 1 93 ? -0.494 -12.625 5.941 1 98.94 93 VAL A N 1
ATOM 754 C CA . VAL A 1 93 ? -0.044 -12.852 4.574 1 98.94 93 VAL A CA 1
ATOM 755 C C . VAL A 1 93 ? 1.238 -12.062 4.316 1 98.94 93 VAL A C 1
ATOM 757 O O . VAL A 1 93 ? 1.271 -10.844 4.492 1 98.94 93 VAL A O 1
ATOM 760 N N . ARG A 1 94 ? 2.258 -12.727 3.932 1 98.75 94 ARG A N 1
ATOM 761 C CA . ARG A 1 94 ? 3.529 -12.109 3.562 1 98.75 94 ARG A CA 1
ATOM 762 C C . ARG A 1 94 ? 3.848 -12.352 2.09 1 98.75 94 ARG A C 1
ATOM 764 O O . ARG A 1 94 ? 3.713 -13.477 1.597 1 98.75 94 ARG A O 1
ATOM 771 N N . ILE A 1 95 ? 4.207 -11.281 1.36 1 98.81 95 ILE A N 1
ATOM 772 C CA . ILE A 1 95 ? 4.629 -11.367 -0.033 1 98.81 95 ILE A CA 1
ATOM 773 C C . ILE A 1 95 ? 6.078 -10.906 -0.163 1 98.81 95 ILE A C 1
ATOM 775 O O . ILE A 1 95 ? 6.426 -9.812 0.286 1 98.81 95 ILE A O 1
ATOM 779 N N . VAL A 1 96 ? 6.93 -11.742 -0.716 1 98.44 96 VAL A N 1
ATOM 780 C CA . VAL A 1 96 ? 8.344 -11.422 -0.897 1 98.44 96 VAL A CA 1
ATOM 781 C C . VAL A 1 96 ? 8.734 -11.617 -2.361 1 98.44 96 VAL A C 1
ATOM 783 O O . VAL A 1 96 ? 8.531 -12.695 -2.924 1 98.44 96 VAL A O 1
ATOM 786 N N . GLU A 1 97 ? 9.156 -10.609 -2.986 1 97.94 97 GLU A N 1
ATOM 787 C CA . GLU A 1 97 ? 9.82 -10.734 -4.277 1 97.94 97 GLU A CA 1
ATOM 788 C C . GLU A 1 97 ? 11.336 -10.734 -4.121 1 97.94 97 GLU A C 1
ATOM 790 O O . GLU A 1 97 ? 11.906 -9.773 -3.596 1 97.94 97 GLU A O 1
ATOM 795 N N . ASP A 1 98 ? 11.867 -11.727 -4.504 1 95.19 98 ASP A N 1
ATOM 796 C CA . ASP A 1 98 ? 13.32 -11.883 -4.418 1 95.19 98 ASP A CA 1
ATOM 797 C C . ASP A 1 98 ? 13.945 -11.984 -5.805 1 95.19 98 ASP A C 1
ATOM 799 O O . ASP A 1 98 ? 13.234 -11.969 -6.816 1 95.19 98 ASP A O 1
ATOM 803 N N . ASP A 1 99 ? 15.242 -11.938 -5.902 1 91.38 99 ASP A N 1
ATOM 804 C CA . ASP A 1 99 ? 16 -12.039 -7.145 1 91.38 99 ASP A CA 1
ATOM 805 C C . ASP A 1 99 ? 15.672 -10.867 -8.078 1 91.38 99 ASP A C 1
ATOM 807 O O . ASP A 1 99 ? 15.469 -11.07 -9.281 1 91.38 99 ASP A O 1
ATOM 811 N N . ILE A 1 100 ? 15.453 -9.766 -7.457 1 91.81 100 ILE A N 1
ATOM 812 C CA . ILE A 1 100 ? 15.305 -8.555 -8.25 1 91.81 100 ILE A CA 1
ATOM 813 C C . ILE A 1 100 ? 16.641 -8.172 -8.875 1 91.81 100 ILE A C 1
ATOM 815 O O . ILE A 1 100 ? 17.641 -8.023 -8.172 1 91.81 100 ILE A O 1
ATOM 819 N N . LYS A 1 101 ? 16.656 -8.07 -10.203 1 86.06 101 LYS A N 1
ATOM 820 C CA . LYS A 1 101 ? 17.891 -7.801 -10.945 1 86.06 101 LYS A CA 1
ATOM 821 C C . LYS A 1 101 ? 17.891 -6.379 -11.492 1 86.06 101 LYS A C 1
ATOM 823 O O . LYS A 1 101 ? 16.844 -5.719 -11.539 1 86.06 101 LYS A O 1
ATOM 828 N N . GLY A 1 102 ? 19.031 -5.918 -11.742 1 84.94 102 GLY A N 1
ATOM 829 C CA . GLY A 1 102 ? 19.234 -4.609 -12.352 1 84.94 102 GLY A CA 1
ATOM 830 C C . GLY A 1 102 ? 20.703 -4.297 -12.594 1 84.94 102 GLY A C 1
ATOM 831 O O . GLY A 1 102 ? 21.578 -4.879 -11.969 1 84.94 102 GLY A O 1
ATOM 832 N N . ASP A 1 103 ? 20.906 -3.361 -13.484 1 87.5 103 ASP A N 1
ATOM 833 C CA . ASP A 1 103 ? 22.266 -3.02 -13.898 1 87.5 103 ASP A CA 1
ATOM 834 C C . ASP A 1 103 ? 22.953 -2.131 -12.859 1 87.5 103 ASP A C 1
ATOM 836 O O . ASP A 1 103 ? 24.172 -2.037 -12.82 1 87.5 103 ASP A O 1
ATOM 840 N N . THR A 1 104 ? 22.172 -1.439 -12.141 1 88.56 104 THR A N 1
ATOM 841 C CA . THR A 1 104 ? 22.688 -0.53 -11.125 1 88.56 104 THR A CA 1
ATOM 842 C C . THR A 1 104 ? 21.953 -0.71 -9.805 1 88.56 104 THR A C 1
ATOM 844 O O . THR A 1 104 ? 20.844 -1.24 -9.773 1 88.56 104 THR A O 1
ATOM 847 N N . SER A 1 105 ? 22.594 -0.243 -8.789 1 85.81 105 SER A N 1
ATOM 848 C CA . SER A 1 105 ? 21.953 -0.251 -7.469 1 85.81 105 SER A CA 1
ATOM 849 C C . SER A 1 105 ? 20.672 0.579 -7.465 1 85.81 105 SER A C 1
ATOM 851 O O . SER A 1 105 ? 19.703 0.215 -6.812 1 85.81 105 SER A O 1
ATOM 853 N N . ASP A 1 106 ? 20.719 1.632 -8.211 1 86 106 ASP A N 1
ATOM 854 C CA . ASP A 1 106 ? 19.547 2.504 -8.305 1 86 106 ASP A CA 1
ATOM 855 C C . ASP A 1 106 ? 18.391 1.802 -9.016 1 86 106 ASP A C 1
ATOM 857 O O . ASP A 1 106 ? 17.234 1.954 -8.617 1 86 106 ASP A O 1
ATOM 861 N N . ALA A 1 107 ? 18.688 1.064 -10 1 89.12 107 ALA A N 1
ATOM 862 C CA . ALA A 1 107 ? 17.672 0.341 -10.75 1 89.12 107 ALA A CA 1
ATOM 863 C C . ALA A 1 107 ? 17.031 -0.756 -9.891 1 89.12 107 ALA A C 1
ATOM 865 O O . ALA A 1 107 ? 15.828 -0.977 -9.945 1 89.12 107 ALA A O 1
ATOM 866 N N . ILE A 1 108 ? 17.875 -1.397 -9.148 1 90.88 108 ILE A N 1
ATOM 867 C CA . ILE A 1 108 ? 17.406 -2.461 -8.266 1 90.88 108 ILE A CA 1
ATOM 868 C C . ILE A 1 108 ? 16.5 -1.878 -7.191 1 90.88 108 ILE A C 1
ATOM 870 O O . ILE A 1 108 ? 15.414 -2.414 -6.926 1 90.88 108 ILE A O 1
ATOM 874 N N . ALA A 1 109 ? 16.891 -0.773 -6.625 1 90.62 109 ALA A N 1
ATOM 875 C CA . ALA A 1 109 ? 16.094 -0.107 -5.598 1 90.62 109 ALA A CA 1
ATOM 876 C C . ALA A 1 109 ? 14.766 0.369 -6.156 1 90.62 109 ALA A C 1
ATOM 878 O O . ALA A 1 109 ? 13.727 0.226 -5.508 1 90.62 109 ALA A O 1
ATOM 879 N N . ALA A 1 110 ? 14.805 0.912 -7.312 1 92 110 ALA A N 1
ATOM 880 C CA . ALA A 1 110 ? 13.586 1.393 -7.961 1 92 110 ALA A CA 1
ATOM 881 C C . ALA A 1 110 ? 12.602 0.251 -8.18 1 92 110 ALA A C 1
ATOM 883 O O . ALA A 1 110 ? 11.398 0.41 -7.953 1 92 110 ALA A O 1
ATOM 884 N N . HIS A 1 111 ? 13.109 -0.844 -8.625 1 94 111 HIS A N 1
ATOM 885 C CA . HIS A 1 111 ? 12.266 -2.018 -8.836 1 94 111 HIS A CA 1
ATOM 886 C C . HIS A 1 111 ? 11.664 -2.504 -7.523 1 94 111 HIS A C 1
ATOM 888 O O . HIS A 1 111 ? 10.477 -2.838 -7.469 1 94 111 HIS A O 1
ATOM 894 N N . ALA A 1 112 ? 12.484 -2.527 -6.523 1 95.44 112 ALA A N 1
ATOM 895 C CA . ALA A 1 112 ? 12.008 -2.965 -5.211 1 95.44 112 ALA A CA 1
ATOM 896 C C . ALA A 1 112 ? 10.906 -2.045 -4.691 1 95.44 112 ALA A C 1
ATOM 898 O O . ALA A 1 112 ? 9.906 -2.514 -4.152 1 95.44 112 ALA A O 1
ATOM 899 N N . LEU A 1 113 ? 11.094 -0.77 -4.836 1 96.06 113 LEU A N 1
ATOM 900 C CA . LEU A 1 113 ? 10.109 0.211 -4.398 1 96.06 113 LEU A CA 1
ATOM 901 C C . LEU A 1 113 ? 8.797 0.033 -5.152 1 96.06 113 LEU A C 1
ATOM 903 O O . LEU A 1 113 ? 7.719 0.062 -4.547 1 96.06 113 LEU A O 1
ATOM 907 N N . ASP A 1 114 ? 8.859 -0.199 -6.422 1 95.81 114 ASP A N 1
ATOM 908 C CA . ASP A 1 114 ? 7.676 -0.431 -7.242 1 95.81 114 ASP A CA 1
ATOM 909 C C . ASP A 1 114 ? 6.949 -1.704 -6.812 1 95.81 114 ASP A C 1
ATOM 911 O O . ASP A 1 114 ? 5.719 -1.737 -6.762 1 95.81 114 ASP A O 1
ATOM 915 N N . SER A 1 115 ? 7.742 -2.691 -6.57 1 96.94 115 SER A N 1
ATOM 916 C CA . SER A 1 115 ? 7.18 -3.975 -6.16 1 96.94 115 SER A CA 1
ATOM 917 C C . SER A 1 115 ? 6.469 -3.861 -4.816 1 96.94 115 SER A C 1
ATOM 919 O O . SER A 1 115 ? 5.348 -4.352 -4.656 1 96.94 115 SER A O 1
ATOM 921 N N . VAL A 1 116 ? 7.117 -3.203 -3.855 1 97.62 116 VAL A N 1
ATOM 922 C CA . VAL A 1 116 ? 6.512 -3.021 -2.541 1 97.62 116 VAL A CA 1
ATOM 923 C C . VAL A 1 116 ? 5.215 -2.227 -2.676 1 97.62 116 VAL A C 1
ATOM 925 O O . VAL A 1 116 ? 4.191 -2.592 -2.088 1 97.62 116 VAL A O 1
ATOM 928 N N . GLN A 1 117 ? 5.207 -1.208 -3.424 1 98.19 117 GLN A N 1
ATOM 929 C CA . GLN A 1 117 ? 3.99 -0.44 -3.666 1 98.19 117 GLN A CA 1
ATOM 930 C C . GLN A 1 117 ? 2.885 -1.328 -4.227 1 98.19 117 GLN A C 1
ATOM 932 O O . GLN A 1 117 ? 1.768 -1.342 -3.707 1 98.19 117 GLN A O 1
ATOM 937 N N . GLY A 1 118 ? 3.166 -2.021 -5.262 1 97.94 118 GLY A N 1
ATOM 938 C CA . GLY A 1 118 ? 2.178 -2.85 -5.934 1 97.94 118 GLY A CA 1
ATOM 939 C C . GLY A 1 118 ? 1.588 -3.92 -5.035 1 97.94 118 GLY A C 1
ATOM 940 O O . GLY A 1 118 ? 0.366 -4.051 -4.934 1 97.94 118 GLY A O 1
ATOM 941 N N . PHE A 1 119 ? 2.463 -4.688 -4.395 1 98.44 119 PHE A N 1
ATOM 942 C CA . PHE A 1 119 ? 1.985 -5.777 -3.549 1 98.44 119 PHE A CA 1
ATOM 943 C C . PHE A 1 119 ? 1.253 -5.234 -2.328 1 98.44 119 PHE A C 1
ATOM 945 O O . PHE A 1 119 ? 0.315 -5.859 -1.831 1 98.44 119 PHE A O 1
ATOM 952 N N . THR A 1 120 ? 1.669 -4.066 -1.849 1 98.62 120 THR A N 1
ATOM 953 C CA . THR A 1 120 ? 0.958 -3.42 -0.751 1 98.62 120 THR A CA 1
ATOM 954 C C . THR A 1 120 ? -0.463 -3.053 -1.169 1 98.62 120 THR A C 1
ATOM 956 O O . THR A 1 120 ? -1.417 -3.299 -0.427 1 98.62 120 THR A O 1
ATOM 959 N N . PHE A 1 121 ? -0.638 -2.506 -2.375 1 98.69 121 PHE A N 1
ATOM 960 C CA . PHE A 1 121 ? -1.969 -2.23 -2.902 1 98.69 121 PHE A CA 1
ATOM 961 C C . PHE A 1 121 ? -2.781 -3.514 -3.023 1 98.69 121 PHE A C 1
ATOM 963 O O . PHE A 1 121 ? -3.955 -3.549 -2.654 1 98.69 121 PHE A O 1
ATOM 970 N N . VAL A 1 122 ? -2.189 -4.559 -3.49 1 98.62 122 VAL A N 1
ATOM 971 C CA . VAL A 1 122 ? -2.865 -5.84 -3.686 1 98.62 122 VAL A CA 1
ATOM 972 C C . VAL A 1 122 ? -3.344 -6.379 -2.34 1 98.62 122 VAL A C 1
ATOM 974 O O . VAL A 1 122 ? -4.48 -6.84 -2.217 1 98.62 122 VAL A O 1
ATOM 977 N N . LEU A 1 123 ? -2.5 -6.309 -1.318 1 98.81 123 LEU A N 1
ATOM 978 C CA . LEU A 1 123 ? -2.887 -6.77 0.01 1 98.81 123 LEU A CA 1
ATOM 979 C C . LEU A 1 123 ? -4.055 -5.949 0.553 1 98.81 123 LEU A C 1
ATOM 981 O O . LEU A 1 123 ? -4.992 -6.504 1.13 1 98.81 123 LEU A O 1
ATOM 985 N N . ALA A 1 124 ? -3.994 -4.66 0.395 1 98.75 124 ALA A N 1
ATOM 986 C CA . ALA A 1 124 ? -5.098 -3.818 0.854 1 98.75 124 ALA A CA 1
ATOM 987 C C . ALA A 1 124 ? -6.387 -4.156 0.113 1 98.75 124 ALA A C 1
ATOM 989 O O . ALA A 1 124 ? -7.465 -4.176 0.711 1 98.75 124 ALA A O 1
ATOM 990 N N . ALA A 1 125 ? -6.277 -4.395 -1.194 1 98.81 125 ALA A N 1
ATOM 991 C CA . ALA A 1 125 ? -7.445 -4.68 -2.023 1 98.81 125 ALA A CA 1
ATOM 992 C C . ALA A 1 125 ? -8.102 -5.996 -1.618 1 98.81 125 ALA A C 1
ATOM 994 O O . ALA A 1 125 ? -9.328 -6.086 -1.515 1 98.81 125 ALA A O 1
ATOM 995 N N . VAL A 1 126 ? -7.27 -7.016 -1.428 1 98.81 126 VAL A N 1
ATOM 996 C CA . VAL A 1 126 ? -7.863 -8.297 -1.05 1 98.81 126 VAL A CA 1
ATOM 997 C C . VAL A 1 126 ? -8.453 -8.195 0.354 1 98.81 126 VAL A C 1
ATOM 999 O O . VAL A 1 126 ? -9.484 -8.805 0.645 1 98.81 126 VAL A O 1
ATOM 1002 N N . LYS A 1 127 ? -7.836 -7.441 1.284 1 98.81 127 LYS A N 1
ATOM 1003 C CA . LYS A 1 127 ? -8.414 -7.203 2.604 1 98.81 127 LYS A CA 1
ATOM 1004 C C . LYS A 1 127 ? -9.789 -6.547 2.49 1 98.81 127 LYS A C 1
ATOM 1006 O O . LYS A 1 127 ? -10.742 -6.977 3.145 1 98.81 127 LYS A O 1
ATOM 1011 N N . ALA A 1 128 ? -9.922 -5.527 1.674 1 98.81 128 ALA A N 1
ATOM 1012 C CA . ALA A 1 128 ? -11.195 -4.836 1.479 1 98.81 128 ALA A CA 1
ATOM 1013 C C . ALA A 1 128 ? -12.25 -5.789 0.934 1 98.81 128 ALA A C 1
ATOM 1015 O O . ALA A 1 128 ? -13.406 -5.758 1.369 1 98.81 128 ALA A O 1
ATOM 1016 N N . LEU A 1 129 ? -11.828 -6.602 -0.001 1 98.81 129 LEU A N 1
ATOM 1017 C CA . LEU A 1 129 ? -12.758 -7.535 -0.628 1 98.81 129 LEU A CA 1
ATOM 1018 C C . LEU A 1 129 ? -13.258 -8.57 0.379 1 98.81 129 LEU A C 1
ATOM 1020 O O . LEU A 1 129 ? -14.461 -8.742 0.554 1 98.81 129 LEU A O 1
ATOM 1024 N N . LEU A 1 130 ? -12.3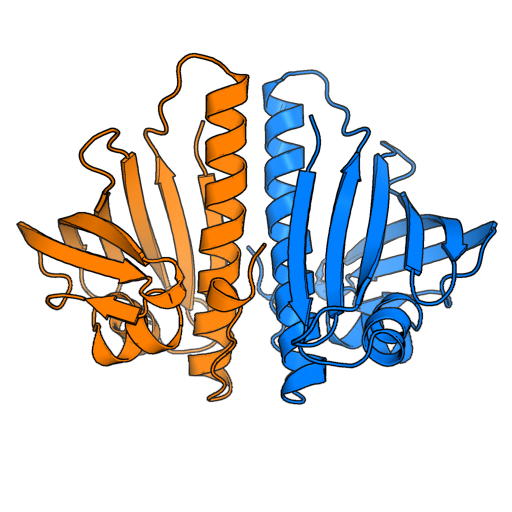2 -9.227 1.029 1 98.75 130 LEU A N 1
ATOM 1025 C CA . LEU A 1 130 ? -12.68 -10.367 1.862 1 98.75 130 LEU A CA 1
ATOM 1026 C C . LEU A 1 130 ? -13.375 -9.914 3.143 1 98.75 130 LEU A C 1
ATOM 1028 O O . LEU A 1 130 ? -14.289 -10.586 3.627 1 98.75 130 LEU A O 1
ATOM 1032 N N . GLU A 1 131 ? -12.969 -8.797 3.74 1 98.75 131 GLU A N 1
ATOM 1033 C CA . GLU A 1 131 ? -13.5 -8.367 5.031 1 98.75 131 GLU A CA 1
ATOM 1034 C C . GLU A 1 131 ? -14.781 -7.555 4.859 1 98.75 131 GLU A C 1
ATOM 1036 O O . GLU A 1 131 ? -15.641 -7.551 5.738 1 98.75 131 GLU A O 1
ATOM 1041 N N . HIS A 1 132 ? -14.945 -6.863 3.727 1 98.56 132 HIS A N 1
ATOM 1042 C CA . HIS A 1 132 ? -16.016 -5.879 3.648 1 98.56 132 HIS A CA 1
ATOM 1043 C C . HIS A 1 132 ? -16.828 -6.043 2.363 1 98.56 132 HIS A C 1
ATOM 1045 O O . HIS A 1 132 ? -17.828 -5.363 2.168 1 98.56 132 HIS A O 1
ATOM 1051 N N . GLY A 1 133 ? -16.375 -6.898 1.417 1 98.31 133 GLY A N 1
ATOM 1052 C CA . GLY A 1 133 ? -17.078 -7.109 0.166 1 98.31 133 GLY A CA 1
ATOM 1053 C C . GLY A 1 133 ? -16.938 -5.949 -0.803 1 98.31 133 GLY A C 1
ATOM 1054 O O . GLY A 1 133 ? -17.812 -5.723 -1.642 1 98.31 133 GLY A O 1
ATOM 1055 N N . VAL A 1 134 ? -15.875 -5.207 -0.67 1 98.12 134 VAL A N 1
ATOM 1056 C CA . VAL A 1 134 ? -15.648 -4.012 -1.478 1 98.12 134 VAL A CA 1
ATOM 1057 C C . VAL A 1 134 ? -14.531 -4.273 -2.486 1 98.12 134 VAL A C 1
ATOM 1059 O O . VAL A 1 134 ? -13.508 -4.867 -2.146 1 98.12 134 VAL A O 1
ATOM 1062 N N . VAL A 1 135 ? -14.766 -3.816 -3.721 1 97.94 135 VAL A N 1
ATOM 1063 C CA . VAL A 1 135 ? -13.703 -3.795 -4.723 1 97.94 135 VAL A CA 1
ATOM 1064 C C . VAL A 1 135 ? -13.039 -2.422 -4.738 1 97.94 135 VAL A C 1
ATOM 1066 O O . VAL A 1 135 ? -13.609 -1.452 -5.238 1 97.94 135 VAL A O 1
ATOM 1069 N N . LEU A 1 136 ? -11.891 -2.156 -4.227 1 96.94 136 LEU A N 1
ATOM 1070 C CA . LEU A 1 136 ? -11.219 -0.895 -3.951 1 96.94 136 LEU A CA 1
ATOM 1071 C C . LEU A 1 136 ? -10.469 -0.397 -5.188 1 96.94 136 LEU A C 1
ATOM 1073 O O . LEU A 1 136 ? -10.25 0.806 -5.344 1 96.94 136 LEU A O 1
ATOM 1077 N N . ARG A 1 137 ? -10.227 -0.965 -6.258 1 96.31 137 ARG A N 1
ATOM 1078 C CA . ARG A 1 137 ? -9.648 -0.753 -7.586 1 96.31 137 ARG A CA 1
ATOM 1079 C C . ARG A 1 137 ? -8.32 -0.011 -7.492 1 96.31 137 ARG A C 1
ATOM 1081 O O . ARG A 1 137 ? -8.039 0.87 -8.305 1 96.31 137 ARG A O 1
ATOM 1088 N N . VAL A 1 138 ? -7.477 -0.248 -6.492 1 98.19 138 VAL A N 1
ATOM 1089 C CA . VAL A 1 138 ? -6.195 0.41 -6.258 1 98.19 138 VAL A CA 1
ATOM 1090 C C . VAL A 1 138 ? -5.246 0.119 -7.414 1 98.19 138 VAL A C 1
ATOM 1092 O O . VAL A 1 138 ? -4.406 0.955 -7.766 1 98.19 138 VAL A O 1
ATOM 1095 N N . VAL A 1 139 ? -5.352 -0.994 -8.047 1 96.12 139 VAL A N 1
ATOM 1096 C CA . VAL A 1 139 ? -4.453 -1.349 -9.133 1 96.12 139 VAL A CA 1
ATOM 1097 C C . VAL A 1 139 ? -4.766 -0.491 -10.359 1 96.12 139 VAL A C 1
ATOM 1099 O O . VAL A 1 139 ? -3.869 0.145 -10.922 1 96.12 139 VAL A O 1
ATOM 1102 N N . ALA A 1 140 ? -6.02 -0.347 -10.695 1 95.38 140 ALA A N 1
ATOM 1103 C CA . ALA A 1 140 ? -6.441 0.444 -11.852 1 95.38 140 ALA A CA 1
ATOM 1104 C C . ALA A 1 140 ? -6.18 1.93 -11.625 1 95.38 140 ALA A C 1
ATOM 1106 O O . ALA A 1 140 ? -5.961 2.682 -12.57 1 95.38 140 ALA A O 1
ATOM 1107 N N . ASP A 1 141 ? -6.176 2.307 -10.367 1 97 141 ASP A N 1
ATOM 1108 C CA . ASP A 1 141 ? -6.129 3.725 -10.016 1 97 141 ASP A CA 1
ATOM 1109 C C . ASP A 1 141 ? -4.719 4.145 -9.617 1 97 141 ASP A C 1
ATOM 1111 O O . ASP A 1 141 ? -4.484 5.309 -9.281 1 97 141 ASP A O 1
ATOM 1115 N N . HIS A 1 142 ? -3.764 3.01 -9.641 1 87.25 142 HIS A N 1
ATOM 1116 C CA . HIS A 1 142 ? -2.426 3.35 -9.164 1 87.25 142 HIS A CA 1
ATOM 1117 C C . HIS A 1 142 ? -1.629 4.082 -10.234 1 87.25 142 HIS A C 1
ATOM 1119 O O . HIS A 1 142 ? -1.753 3.773 -11.422 1 87.25 142 HIS A O 1
ATOM 1125 N N . GLY A 1 143 ? -1.139 5.422 -10.102 1 72.56 143 GLY A N 1
ATOM 1126 C CA . GLY A 1 143 ? -0.307 6.164 -11.031 1 72.56 143 GLY A CA 1
ATOM 1127 C C . GLY A 1 143 ? -0.816 7.566 -11.305 1 72.56 143 GLY A C 1
ATOM 1128 O O . GLY A 1 143 ? -1.967 7.887 -10.992 1 72.56 143 GLY A O 1
ATOM 1129 N N . MET B 1 1 ? 17.766 9.344 -2.33 1 77.75 1 MET B N 1
ATOM 1130 C CA . MET B 1 1 ? 16.672 8.414 -2.568 1 77.75 1 MET B CA 1
ATOM 1131 C C . MET B 1 1 ? 15.352 8.969 -2.021 1 77.75 1 MET B C 1
ATOM 1133 O O . MET B 1 1 ? 15.344 9.68 -1.016 1 77.75 1 MET B O 1
ATOM 1137 N N . ILE B 1 2 ? 14.25 8.836 -2.793 1 90.94 2 ILE B N 1
ATOM 1138 C CA . ILE B 1 2 ? 12.938 9.344 -2.406 1 90.94 2 ILE B CA 1
ATOM 1139 C C . ILE B 1 2 ? 11.93 8.188 -2.363 1 90.94 2 ILE B C 1
ATOM 1141 O O . ILE B 1 2 ? 12.07 7.211 -3.096 1 90.94 2 ILE B O 1
ATOM 1145 N N . ALA B 1 3 ? 11.086 8.258 -1.391 1 96.62 3 ALA B N 1
ATOM 1146 C CA . ALA B 1 3 ? 9.938 7.352 -1.338 1 96.62 3 ALA B CA 1
ATOM 1147 C C . ALA B 1 3 ? 8.68 8.031 -1.869 1 96.62 3 ALA B C 1
ATOM 1149 O O . ALA B 1 3 ? 8.312 9.117 -1.418 1 96.62 3 ALA B O 1
ATOM 1150 N N . LYS B 1 4 ? 8.07 7.406 -2.793 1 97.5 4 LYS B N 1
ATOM 1151 C CA . LYS B 1 4 ? 6.895 8.023 -3.4 1 97.5 4 LYS B CA 1
ATOM 1152 C C . LYS B 1 4 ? 5.812 6.98 -3.672 1 97.5 4 LYS B C 1
ATOM 1154 O O . LYS B 1 4 ? 6.117 5.816 -3.943 1 97.5 4 LYS B O 1
ATOM 1159 N N . THR B 1 5 ? 4.629 7.336 -3.562 1 98.38 5 THR B N 1
ATOM 1160 C CA . THR B 1 5 ? 3.451 6.574 -3.971 1 98.38 5 THR B CA 1
ATOM 1161 C C . THR B 1 5 ? 2.309 7.512 -4.355 1 98.38 5 THR B C 1
ATOM 1163 O O . THR B 1 5 ? 2.336 8.703 -4.027 1 98.38 5 THR B O 1
ATOM 1166 N N . ALA B 1 6 ? 1.381 7.047 -5.125 1 98.56 6 ALA B N 1
ATOM 1167 C CA . ALA B 1 6 ? 0.26 7.859 -5.586 1 98.56 6 ALA B CA 1
ATOM 1168 C C . ALA B 1 6 ? -0.96 6.992 -5.887 1 98.56 6 ALA B C 1
ATOM 1170 O O . ALA B 1 6 ? -0.832 5.789 -6.121 1 98.56 6 ALA B O 1
ATOM 1171 N N . LEU B 1 7 ? -2.035 7.574 -5.891 1 98.75 7 LEU B N 1
ATOM 1172 C CA . LEU B 1 7 ? -3.297 6.879 -6.109 1 98.75 7 LEU B CA 1
ATOM 1173 C C . LEU B 1 7 ? -4.406 7.863 -6.469 1 98.75 7 LEU B C 1
ATOM 1175 O O . LEU B 1 7 ? -4.457 8.969 -5.926 1 98.75 7 LEU B O 1
ATOM 1179 N N . ILE B 1 8 ? -5.281 7.477 -7.383 1 98.75 8 ILE B N 1
ATOM 1180 C CA . ILE B 1 8 ? -6.496 8.242 -7.641 1 98.75 8 ILE B CA 1
ATOM 1181 C C . ILE B 1 8 ? -7.578 7.852 -6.641 1 98.75 8 ILE B C 1
ATOM 1183 O O . ILE B 1 8 ? -7.895 6.668 -6.492 1 98.75 8 ILE B O 1
ATOM 1187 N N . ILE B 1 9 ? -8.039 8.727 -5.914 1 98.81 9 ILE B N 1
ATOM 1188 C CA . ILE B 1 9 ? -9.219 8.578 -5.062 1 98.81 9 ILE B CA 1
ATOM 1189 C C . ILE B 1 9 ? -10.43 9.219 -5.738 1 98.81 9 ILE B C 1
ATOM 1191 O O . ILE B 1 9 ? -10.43 10.414 -6.023 1 98.81 9 ILE B O 1
ATOM 1195 N N . ARG B 1 10 ? -11.461 8.477 -6.055 1 98.56 10 ARG B N 1
ATOM 1196 C CA . ARG B 1 10 ? -12.594 8.906 -6.875 1 98.56 10 ARG B CA 1
ATOM 1197 C C . ARG B 1 10 ? -13.562 9.758 -6.066 1 98.56 10 ARG B C 1
ATOM 1199 O O . ARG B 1 10 ? -14.75 9.438 -5.969 1 98.56 10 ARG B O 1
ATOM 1206 N N . ARG B 1 11 ? -13.062 10.852 -5.469 1 98.75 11 ARG B N 1
ATOM 1207 C CA . ARG B 1 11 ? -13.773 11.883 -4.727 1 98.75 11 ARG B CA 1
ATOM 1208 C C . ARG B 1 11 ? -13.227 13.273 -5.059 1 98.75 11 ARG B C 1
ATOM 1210 O O . ARG B 1 11 ? -12.094 13.398 -5.527 1 98.75 11 ARG B O 1
ATOM 1217 N N . PRO B 1 12 ? -14.023 14.312 -4.871 1 98.5 12 PRO B N 1
ATOM 1218 C CA . PRO B 1 12 ? -13.555 15.672 -5.145 1 98.5 12 PRO B CA 1
ATOM 1219 C C . PRO B 1 12 ? -12.336 16.062 -4.316 1 98.5 12 PRO B C 1
ATOM 1221 O O . PRO B 1 12 ? -12.18 15.594 -3.182 1 98.5 12 PRO B O 1
ATOM 1224 N N . VAL B 1 13 ? -11.531 16.922 -4.871 1 98.62 13 VAL B N 1
ATOM 1225 C CA . VAL B 1 13 ? -10.242 17.281 -4.281 1 98.62 13 VAL B CA 1
ATOM 1226 C C . VAL B 1 13 ? -10.461 17.875 -2.889 1 98.62 13 VAL B C 1
ATOM 1228 O O . VAL B 1 13 ? -9.656 17.641 -1.982 1 98.62 13 VAL B O 1
ATOM 1231 N N . GLU B 1 14 ? -11.547 18.594 -2.705 1 98.31 14 GLU B N 1
ATOM 1232 C CA . GLU B 1 14 ? -11.82 19.203 -1.408 1 98.31 14 GLU B CA 1
ATOM 1233 C C . GLU B 1 14 ? -12 18.141 -0.326 1 98.31 14 GLU B C 1
ATOM 1235 O O . GLU B 1 14 ? -11.5 18.297 0.791 1 98.31 14 GLU B O 1
ATOM 1240 N N . GLU B 1 15 ? -12.711 17.109 -0.648 1 98.62 15 GLU B N 1
ATOM 1241 C CA . GLU B 1 15 ? -12.969 16.016 0.291 1 98.62 15 GLU B CA 1
ATOM 1242 C C . GLU B 1 15 ? -11.695 15.25 0.61 1 98.62 15 GLU B C 1
ATOM 1244 O O . GLU B 1 15 ? -11.414 14.945 1.772 1 98.62 15 GLU B O 1
ATOM 1249 N N . VAL B 1 16 ? -10.922 14.922 -0.426 1 98.88 16 VAL B N 1
ATOM 1250 C CA . VAL B 1 16 ? -9.695 14.156 -0.256 1 98.88 16 VAL B CA 1
ATOM 1251 C C . VAL B 1 16 ? -8.688 14.969 0.553 1 98.88 16 VAL B C 1
ATOM 1253 O O . VAL B 1 16 ? -8.062 14.445 1.479 1 98.88 16 VAL B O 1
ATOM 1256 N N . PHE B 1 17 ? -8.562 16.266 0.198 1 98.81 17 PHE B N 1
ATOM 1257 C CA . PHE B 1 17 ? -7.664 17.156 0.914 1 98.81 17 PHE B CA 1
ATOM 1258 C C . PHE B 1 17 ? -8.047 17.25 2.387 1 98.81 17 PHE B C 1
ATOM 1260 O O . PHE B 1 17 ? -7.191 17.094 3.264 1 98.81 17 PHE B O 1
ATOM 1267 N N . ARG B 1 18 ? -9.242 17.422 2.666 1 98.25 18 ARG B N 1
ATOM 1268 C CA . ARG B 1 18 ? -9.734 17.547 4.035 1 98.25 18 ARG B CA 1
ATOM 1269 C C . ARG B 1 18 ? -9.422 16.297 4.844 1 98.25 18 ARG B C 1
ATOM 1271 O O . ARG B 1 18 ? -9.141 16.375 6.039 1 98.25 18 ARG B O 1
ATOM 1278 N N . ALA B 1 19 ? -9.5 15.164 4.227 1 98.75 19 ALA B N 1
ATOM 1279 C CA . ALA B 1 19 ? -9.258 13.898 4.914 1 98.75 19 ALA B CA 1
ATOM 1280 C C . ALA B 1 19 ? -7.852 13.867 5.512 1 98.75 19 ALA B C 1
ATOM 1282 O O . ALA B 1 19 ? -7.617 13.195 6.523 1 98.75 19 ALA B O 1
ATOM 1283 N N . PHE B 1 20 ? -6.887 14.594 4.906 1 98.62 20 PHE B N 1
ATOM 1284 C CA . PHE B 1 20 ? -5.508 14.547 5.371 1 98.62 20 PHE B CA 1
ATOM 1285 C C . PHE B 1 20 ? -5.211 15.703 6.32 1 98.62 20 PHE B C 1
ATOM 1287 O O . PHE B 1 20 ? -4.191 15.695 7.012 1 98.62 20 PHE B O 1
ATOM 1294 N N . VAL B 1 21 ? -6.094 16.656 6.387 1 97.88 21 VAL B N 1
ATOM 1295 C CA . VAL B 1 21 ? -5.809 17.859 7.184 1 97.88 21 VAL B CA 1
ATOM 1296 C C . VAL B 1 21 ? -6.598 17.812 8.484 1 97.88 21 VAL B C 1
ATOM 1298 O O . VAL B 1 21 ? -6.168 18.359 9.5 1 97.88 21 VAL B O 1
ATOM 1301 N N . ASP B 1 22 ? -7.746 17.203 8.477 1 97.62 22 ASP B N 1
ATOM 1302 C CA . ASP B 1 22 ? -8.664 17.141 9.609 1 97.62 22 ASP B CA 1
ATOM 1303 C C . ASP B 1 22 ? -8.469 15.852 10.406 1 97.62 22 ASP B C 1
ATOM 1305 O O . ASP B 1 22 ? -8.828 14.766 9.938 1 97.62 22 ASP B O 1
ATOM 1309 N N . PRO B 1 23 ? -7.996 15.992 11.617 1 97.56 23 PRO B N 1
ATOM 1310 C CA . PRO B 1 23 ? -7.734 14.781 12.406 1 97.56 23 PRO B CA 1
ATOM 1311 C C . PRO B 1 23 ? -8.992 13.953 12.648 1 97.56 23 PRO B C 1
ATOM 1313 O O . PRO B 1 23 ? -8.906 12.742 12.859 1 97.56 23 PRO B O 1
ATOM 1316 N N . GLU B 1 24 ? -10.188 14.547 12.648 1 97.31 24 GLU B N 1
ATOM 1317 C CA . GLU B 1 24 ? -11.43 13.797 12.82 1 97.31 24 GLU B CA 1
ATOM 1318 C C . GLU B 1 24 ? -11.602 12.75 11.727 1 97.31 24 GLU B C 1
ATOM 1320 O O . GLU B 1 24 ? -12.234 11.711 11.945 1 97.31 24 GLU B O 1
ATOM 1325 N N . VAL B 1 25 ? -11.055 13.062 10.609 1 98.25 25 VAL B N 1
ATOM 1326 C CA . VAL B 1 25 ? -11.141 12.125 9.492 1 98.25 25 VAL B CA 1
ATOM 1327 C C . VAL B 1 25 ? -9.867 11.281 9.43 1 98.25 25 VAL B C 1
ATOM 1329 O O . VAL B 1 25 ? -9.938 10.055 9.305 1 98.25 25 VAL B O 1
ATOM 1332 N N . THR B 1 26 ? -8.664 11.906 9.531 1 98.62 26 THR B N 1
ATOM 1333 C CA . THR B 1 26 ? -7.387 11.234 9.32 1 98.62 26 THR B CA 1
ATOM 1334 C C . THR B 1 26 ? -7.207 10.094 10.312 1 98.62 26 THR B C 1
ATOM 1336 O O . THR B 1 26 ? -6.613 9.062 9.984 1 98.62 26 THR B O 1
ATOM 1339 N N . THR B 1 27 ? -7.793 10.195 11.539 1 98.31 27 THR B N 1
ATOM 1340 C CA . THR B 1 27 ? -7.617 9.188 12.586 1 98.31 27 THR B CA 1
ATOM 1341 C C . THR B 1 27 ? -8.398 7.922 12.258 1 98.31 27 THR B C 1
ATOM 1343 O O . THR B 1 27 ? -8.195 6.883 12.883 1 98.31 27 THR B O 1
ATOM 1346 N N . ARG B 1 28 ? -9.242 8 11.289 1 98.06 28 ARG B N 1
ATOM 1347 C CA . ARG B 1 28 ? -10.039 6.84 10.914 1 98.06 28 ARG B CA 1
ATOM 1348 C C . ARG B 1 28 ? -9.258 5.91 9.992 1 98.06 28 ARG B C 1
ATOM 1350 O O . ARG B 1 28 ? -9.656 4.77 9.766 1 98.06 28 ARG B O 1
ATOM 1357 N N . PHE B 1 29 ? -8.07 6.445 9.469 1 98.44 29 PHE B N 1
ATOM 1358 C CA . PHE B 1 29 ? -7.426 5.57 8.492 1 98.44 29 PHE B CA 1
ATOM 1359 C C . PHE B 1 29 ? -5.91 5.586 8.664 1 98.44 29 PHE B C 1
ATOM 1361 O O . PHE B 1 29 ? -5.207 4.773 8.062 1 98.44 29 PHE B O 1
ATOM 1368 N N . TRP B 1 30 ? -5.27 6.445 9.477 1 98.31 30 TRP B N 1
ATOM 1369 C CA . TRP B 1 30 ? -3.814 6.555 9.508 1 98.31 30 TRP B CA 1
ATOM 1370 C C . TRP B 1 30 ? -3.295 6.453 10.938 1 98.31 30 TRP B C 1
ATOM 1372 O O . TRP B 1 30 ? -2.928 5.371 11.398 1 98.31 30 TRP B O 1
ATOM 1382 N N . PHE B 1 31 ? -3.256 7.473 11.688 1 98 31 PHE B N 1
ATOM 1383 C CA . PHE B 1 31 ? -2.91 7.457 13.102 1 98 31 PHE B CA 1
ATOM 1384 C C . PHE B 1 31 ? -4.168 7.496 13.969 1 98 31 PHE B C 1
ATOM 1386 O O . PHE B 1 31 ? -5.266 7.742 13.469 1 98 31 PHE B O 1
ATOM 1393 N N . THR B 1 32 ? -4.008 7.258 15.273 1 98.06 32 THR B N 1
ATOM 1394 C CA . THR B 1 32 ? -5.184 7.07 16.109 1 98.06 32 THR B CA 1
ATOM 1395 C C . THR B 1 32 ? -5.484 8.344 16.906 1 98.06 32 THR B C 1
ATOM 1397 O O . THR B 1 32 ? -6.578 8.492 17.453 1 98.06 32 THR B O 1
ATOM 1400 N N . LYS B 1 33 ? -4.492 9.219 17 1 98.06 33 LYS B N 1
ATOM 1401 C CA . LYS B 1 33 ? -4.664 10.461 17.766 1 98.06 33 LYS B CA 1
ATOM 1402 C C . LYS B 1 33 ? -3.826 11.586 17.156 1 98.06 33 LYS B C 1
ATOM 1404 O O . LYS B 1 33 ? -2.717 11.352 16.672 1 98.06 33 LYS B O 1
ATOM 1409 N N . SER B 1 34 ? -4.297 12.734 17.156 1 98.19 34 SER B N 1
ATOM 1410 C CA . SER B 1 34 ? -3.596 13.953 16.766 1 98.19 34 SER B CA 1
ATOM 1411 C C . SER B 1 34 ? -3.912 15.109 17.719 1 98.19 34 SER B C 1
ATOM 1413 O O . SER B 1 34 ? -5.039 15.227 18.203 1 98.19 34 SER B O 1
ATOM 1415 N N . SER B 1 35 ? -2.992 15.984 17.984 1 98.06 35 SER B N 1
ATOM 1416 C CA . SER B 1 35 ? -3.189 17.109 18.891 1 98.06 35 SER B CA 1
ATOM 1417 C C . SER B 1 35 ? -3.902 18.266 18.203 1 98.06 35 SER B C 1
ATOM 1419 O O . SER B 1 35 ? -4.289 19.234 18.844 1 98.06 35 SER B O 1
ATOM 1421 N N . GLY B 1 36 ? -4.086 18.219 16.812 1 97.25 36 GLY B N 1
ATOM 1422 C CA . GLY B 1 36 ? -4.797 19.281 16.125 1 97.25 36 GLY B CA 1
ATOM 1423 C C . GLY B 1 36 ? -4.762 19.141 14.609 1 97.25 36 GLY B C 1
ATOM 1424 O O . GLY B 1 36 ? -4.18 18.188 14.086 1 97.25 36 GLY B O 1
ATOM 1425 N N . PRO B 1 37 ? -5.449 20.047 13.898 1 97.31 37 PRO B N 1
ATOM 1426 C CA . PRO B 1 37 ? -5.426 20.031 12.438 1 97.31 37 PRO B CA 1
ATOM 1427 C C . PRO B 1 37 ? -4.094 20.516 11.867 1 97.31 37 PRO B C 1
ATOM 1429 O O . PRO B 1 37 ? -3.287 21.109 12.586 1 97.31 37 PRO B O 1
ATOM 1432 N N . LEU B 1 38 ? -3.832 20.188 10.539 1 97.31 38 LEU B N 1
ATOM 1433 C CA . LEU B 1 38 ? -2.643 20.688 9.859 1 97.31 38 LEU B CA 1
ATOM 1434 C C . LEU B 1 38 ? -2.859 22.125 9.367 1 97.31 38 LEU B C 1
ATOM 1436 O O . LEU B 1 38 ? -3.646 22.344 8.445 1 97.31 38 LEU B O 1
ATOM 1440 N N . GLU B 1 39 ? -2.24 23.031 9.938 1 95.44 39 GLU B N 1
ATOM 1441 C CA . GLU B 1 39 ? -2.213 24.453 9.57 1 95.44 39 GLU B CA 1
ATOM 1442 C C . GLU B 1 39 ? -0.78 24.953 9.414 1 95.44 39 GLU B C 1
ATOM 1444 O O . GLU B 1 39 ? 0.123 24.5 10.117 1 95.44 39 GLU B O 1
ATOM 1449 N N . PRO B 1 40 ? -0.626 25.844 8.43 1 93.44 40 PRO B N 1
ATOM 1450 C CA . PRO B 1 40 ? 0.743 26.328 8.234 1 93.44 40 PRO B CA 1
ATOM 1451 C C . PRO B 1 40 ? 1.386 26.812 9.523 1 93.44 40 PRO B C 1
ATOM 1453 O O . PRO B 1 40 ? 0.774 27.594 10.266 1 93.44 40 PRO B O 1
ATOM 1456 N N . GLY B 1 41 ? 2.52 26.297 9.82 1 93.88 41 GLY B N 1
ATOM 1457 C CA . GLY B 1 41 ? 3.287 26.734 10.977 1 93.88 41 GLY B CA 1
ATOM 1458 C C . GLY B 1 41 ? 2.953 25.953 12.234 1 93.88 41 GLY B C 1
ATOM 1459 O O . GLY B 1 41 ? 3.656 26.062 13.242 1 93.88 41 GLY B O 1
ATOM 1460 N N . ALA B 1 42 ? 1.965 25.156 12.203 1 95.94 42 ALA B N 1
ATOM 1461 C CA . ALA B 1 42 ? 1.548 24.391 13.367 1 95.94 42 ALA B CA 1
ATOM 1462 C C . ALA B 1 42 ? 2.51 23.234 13.641 1 95.94 42 ALA B C 1
ATOM 1464 O O . ALA B 1 42 ? 3.186 22.75 12.727 1 95.94 42 ALA B O 1
ATOM 1465 N N . THR B 1 43 ? 2.707 22.922 14.883 1 97.38 43 THR B N 1
ATOM 1466 C CA . THR B 1 43 ? 3.324 21.672 15.32 1 97.38 43 THR B CA 1
ATOM 1467 C C . THR B 1 43 ? 2.291 20.75 15.969 1 97.38 43 THR B C 1
ATOM 1469 O O . THR B 1 43 ? 1.585 21.156 16.891 1 97.38 43 THR B O 1
ATOM 1472 N N . VAL B 1 44 ? 2.148 19.594 15.391 1 97.81 44 VAL B N 1
ATOM 1473 C CA . VAL B 1 44 ? 1.147 18.656 15.891 1 97.81 44 VAL B CA 1
ATOM 1474 C C . VAL B 1 44 ? 1.819 17.344 16.297 1 97.81 44 VAL B C 1
ATOM 1476 O O . VAL B 1 44 ? 2.926 17.047 15.844 1 97.81 44 VAL B O 1
ATOM 1479 N N . ARG B 1 45 ? 1.223 16.656 17.219 1 98.19 45 ARG B N 1
ATOM 1480 C CA . ARG B 1 45 ? 1.662 15.328 17.641 1 98.19 45 ARG B CA 1
ATOM 1481 C C . ARG B 1 45 ? 0.724 14.25 17.109 1 98.19 45 ARG B C 1
ATOM 1483 O O . ARG B 1 45 ? -0.489 14.312 17.312 1 98.19 45 ARG B O 1
ATOM 1490 N N . TRP B 1 46 ? 1.197 13.305 16.312 1 98.31 46 TRP B N 1
ATOM 1491 C CA . TRP B 1 46 ? 0.468 12.117 15.883 1 98.31 46 TRP B CA 1
ATOM 1492 C C . TRP B 1 46 ? 0.839 10.914 16.75 1 98.31 46 TRP B C 1
ATOM 1494 O O . TRP B 1 46 ? 1.999 10.75 17.125 1 98.31 46 TRP B O 1
ATOM 1504 N N . GLU B 1 47 ? -0.142 10.062 17.047 1 98.25 47 GLU B N 1
ATOM 1505 C CA . GLU B 1 47 ? 0.109 8.867 17.844 1 98.25 47 GLU B CA 1
ATOM 1506 C C . GLU B 1 47 ? -0.558 7.641 17.234 1 98.25 47 GLU B C 1
ATOM 1508 O O . GLU B 1 47 ? -1.671 7.73 16.703 1 98.25 47 GLU B O 1
ATOM 1513 N N . TRP B 1 48 ? 0.158 6.645 17.109 1 97.88 48 TRP B N 1
ATOM 1514 C CA . TRP B 1 48 ? -0.36 5.297 16.891 1 97.88 48 TRP B CA 1
ATOM 1515 C C . TRP B 1 48 ? -0.424 4.516 18.203 1 97.88 48 TRP B C 1
ATOM 1517 O O . TRP B 1 48 ? 0.491 3.754 18.516 1 97.88 48 TRP B O 1
ATOM 1527 N N . GLU B 1 49 ? -1.508 4.629 18.875 1 96.75 49 GLU B N 1
ATOM 1528 C CA . GLU B 1 49 ? -1.641 4.125 20.234 1 96.75 49 GLU B CA 1
ATOM 1529 C C . GLU B 1 49 ? -1.512 2.604 20.281 1 96.75 49 GLU B C 1
ATOM 1531 O O . GLU B 1 49 ? -1.002 2.043 21.25 1 96.75 49 GLU B O 1
ATOM 1536 N N . MET B 1 50 ? -1.945 1.955 19.281 1 93.06 50 MET B N 1
ATOM 1537 C CA . MET B 1 50 ? -1.898 0.497 19.203 1 93.06 50 MET B CA 1
ATOM 1538 C C . MET B 1 50 ? -0.458 -0.004 19.25 1 93.06 50 MET B C 1
ATOM 1540 O O . MET B 1 50 ? -0.209 -1.166 19.578 1 93.06 50 MET B O 1
ATOM 1544 N N . PHE B 1 51 ? 0.479 0.841 18.906 1 95.81 51 PHE B N 1
ATOM 1545 C CA . PHE B 1 51 ? 1.89 0.472 18.922 1 95.81 51 PHE B CA 1
ATOM 1546 C C . PHE B 1 51 ? 2.637 1.207 20.031 1 95.81 51 PHE B C 1
ATOM 1548 O O . PHE B 1 51 ? 3.828 0.975 20.234 1 95.81 51 PHE B O 1
ATOM 1555 N N . GLY B 1 52 ? 2.018 2.164 20.672 1 96.5 52 GLY B N 1
ATOM 1556 C CA . GLY B 1 52 ? 2.648 2.971 21.703 1 96.5 52 GLY B CA 1
ATOM 1557 C C . GLY B 1 52 ? 3.695 3.924 21.172 1 96.5 52 GLY B C 1
ATOM 1558 O O . GLY B 1 52 ? 4.691 4.207 21.844 1 96.5 52 GLY B O 1
ATOM 1559 N N . VAL B 1 53 ? 3.535 4.336 19.922 1 96.25 53 VAL B N 1
ATOM 1560 C CA . VAL B 1 53 ? 4.527 5.219 19.328 1 96.25 53 VAL B CA 1
ATOM 1561 C C . VAL B 1 53 ? 3.855 6.516 18.875 1 96.25 53 VAL B C 1
ATOM 1563 O O . VAL B 1 53 ? 2.627 6.594 18.797 1 96.25 53 VAL B O 1
ATOM 1566 N N . GLY B 1 54 ? 4.676 7.508 18.641 1 97.38 54 GLY B N 1
ATOM 1567 C CA . GLY B 1 54 ? 4.219 8.789 18.125 1 97.38 54 GLY B CA 1
ATOM 1568 C C . GLY B 1 54 ? 5.332 9.609 17.5 1 97.38 54 GLY B C 1
ATOM 1569 O O . GLY B 1 54 ? 6.496 9.219 17.547 1 97.38 54 GLY B O 1
ATOM 1570 N N . THR B 1 55 ? 4.961 10.656 16.875 1 97.38 55 THR B N 1
ATOM 1571 C CA . THR B 1 55 ? 5.926 11.586 16.297 1 97.38 55 THR B CA 1
ATOM 1572 C C . THR B 1 55 ? 5.395 13.016 16.312 1 97.38 55 THR B C 1
ATOM 1574 O O . THR B 1 55 ? 4.184 13.227 16.391 1 97.38 55 THR B O 1
ATOM 1577 N N . THR B 1 56 ? 6.289 13.859 16.406 1 97.69 56 THR B N 1
ATOM 1578 C CA . THR B 1 56 ? 5.977 15.273 16.25 1 97.69 56 THR B CA 1
ATOM 1579 C C . THR B 1 56 ? 6.102 15.695 14.797 1 97.69 56 THR B C 1
ATOM 1581 O O . THR B 1 56 ? 7.051 15.312 14.109 1 97.69 56 THR B O 1
ATOM 1584 N N . VAL B 1 57 ? 5.117 16.484 14.336 1 97.75 57 VAL B N 1
ATOM 1585 C CA . VAL B 1 57 ? 5.039 16.922 12.945 1 97.75 57 VAL B CA 1
ATOM 1586 C C . VAL B 1 57 ? 4.992 18.453 12.883 1 97.75 57 VAL B C 1
ATOM 1588 O O . VAL B 1 57 ? 4.16 19.078 13.547 1 97.75 57 VAL B O 1
ATOM 1591 N N . THR B 1 58 ? 5.891 18.984 12.195 1 97.69 58 THR B N 1
ATOM 1592 C CA . THR B 1 58 ? 5.867 20.406 11.922 1 97.69 58 THR B CA 1
ATOM 1593 C C . THR B 1 58 ? 5.305 20.688 10.523 1 97.69 58 THR B C 1
ATOM 1595 O O . THR B 1 58 ? 5.832 20.188 9.531 1 97.69 58 THR B O 1
ATOM 1598 N N . VAL B 1 59 ? 4.301 21.484 10.445 1 98.25 59 VAL B N 1
ATOM 1599 C CA . VAL B 1 59 ? 3.674 21.812 9.172 1 98.25 59 VAL B CA 1
ATOM 1600 C C . VAL B 1 59 ? 4.438 22.953 8.5 1 98.25 59 VAL B C 1
ATOM 1602 O O . VAL B 1 59 ? 4.457 24.078 9 1 98.25 59 VAL B O 1
ATOM 1605 N N . LYS B 1 60 ? 4.988 22.672 7.422 1 97.75 60 LYS B N 1
ATOM 1606 C CA . LYS B 1 60 ? 5.809 23.656 6.727 1 97.75 60 LYS B CA 1
ATOM 1607 C C . LYS B 1 60 ? 4.965 24.5 5.773 1 97.75 60 LYS B C 1
ATOM 1609 O O . LYS B 1 60 ? 5.195 25.703 5.633 1 97.75 60 LYS B O 1
ATOM 1614 N N . ASP B 1 61 ? 4.035 23.922 5.125 1 97.69 61 ASP B N 1
ATOM 1615 C CA . ASP B 1 61 ? 3.184 24.609 4.164 1 97.69 61 ASP B CA 1
ATOM 1616 C C . ASP B 1 61 ? 1.877 23.859 3.939 1 97.69 61 ASP B C 1
ATOM 1618 O O . ASP B 1 61 ? 1.843 22.625 4.02 1 97.69 61 ASP B O 1
ATOM 1622 N N . VAL B 1 62 ? 0.859 24.562 3.756 1 98.31 62 VAL B N 1
ATOM 1623 C CA . VAL B 1 62 ? -0.438 24.016 3.361 1 98.31 62 VAL B CA 1
ATOM 1624 C C . VAL B 1 62 ? -1.088 24.938 2.328 1 98.31 62 VAL B C 1
ATOM 1626 O O . VAL B 1 62 ? -1.316 26.125 2.596 1 98.31 62 VAL B O 1
ATOM 1629 N N . VAL B 1 63 ? -1.307 24.484 1.182 1 98.38 63 VAL B N 1
ATOM 1630 C CA . VAL B 1 63 ? -2.107 25.141 0.161 1 98.38 63 VAL B CA 1
ATOM 1631 C C . VAL B 1 63 ? -3.414 24.391 -0.049 1 98.38 63 VAL B C 1
ATOM 1633 O O . VAL B 1 63 ? -3.418 23.281 -0.594 1 98.38 63 VAL B O 1
ATOM 1636 N N . PRO B 1 64 ? -4.5 24.969 0.405 1 97.94 64 PRO B N 1
ATOM 1637 C CA . PRO B 1 64 ? -5.773 24.25 0.372 1 97.94 64 PRO B CA 1
ATOM 1638 C C . PRO B 1 64 ? -6.039 23.594 -0.978 1 97.94 64 PRO B C 1
ATOM 1640 O O . PRO B 1 64 ? -5.906 24.234 -2.021 1 97.94 64 PRO B O 1
ATOM 1643 N N . ASN B 1 65 ? -6.336 22.297 -0.969 1 98.38 65 ASN B N 1
ATOM 1644 C CA . ASN B 1 65 ? -6.754 21.453 -2.092 1 98.38 65 ASN B CA 1
ATOM 1645 C C . ASN B 1 65 ? -5.594 21.172 -3.041 1 98.38 65 ASN B C 1
ATOM 1647 O O . ASN B 1 65 ? -5.789 20.578 -4.102 1 98.38 65 ASN B O 1
ATOM 1651 N N . GLU B 1 66 ? -4.391 21.547 -2.652 1 98.56 66 GLU B N 1
ATOM 1652 C CA . GLU B 1 66 ? -3.301 21.422 -3.617 1 98.56 66 GLU B CA 1
ATOM 1653 C C . GLU B 1 66 ? -2.092 20.719 -2.992 1 98.56 66 GLU B C 1
ATOM 1655 O O . GLU B 1 66 ? -1.438 19.906 -3.637 1 98.56 66 GLU B O 1
ATOM 1660 N N . ARG B 1 67 ? -1.796 21.125 -1.744 1 98.75 67 ARG B N 1
ATOM 1661 C CA . ARG B 1 67 ? -0.494 20.703 -1.246 1 98.75 67 ARG B CA 1
ATOM 1662 C C . ARG B 1 67 ? -0.454 20.719 0.278 1 98.75 67 ARG B C 1
ATOM 1664 O O . ARG B 1 67 ? -0.985 21.641 0.901 1 98.75 67 ARG B O 1
ATOM 1671 N N . ILE B 1 68 ? 0.147 19.703 0.932 1 98.62 68 ILE B N 1
ATOM 1672 C CA . ILE B 1 68 ? 0.561 19.672 2.33 1 98.62 68 ILE B CA 1
ATOM 1673 C C . ILE B 1 68 ? 2.045 19.312 2.42 1 98.62 68 ILE B C 1
ATOM 1675 O O . ILE B 1 68 ? 2.502 18.359 1.788 1 98.62 68 ILE B O 1
ATOM 1679 N N . LEU B 1 69 ? 2.846 20.109 3.1 1 98.5 69 LEU B N 1
ATOM 1680 C CA . LEU B 1 69 ? 4.254 19.828 3.355 1 98.5 69 LEU B CA 1
ATOM 1681 C C . LEU B 1 69 ? 4.543 19.812 4.855 1 98.5 69 LEU B C 1
ATOM 1683 O O . LEU B 1 69 ? 4.277 20.797 5.547 1 98.5 69 LEU B O 1
ATOM 1687 N N . VAL B 1 70 ? 5.074 18.703 5.328 1 98.25 70 VAL B N 1
ATOM 1688 C CA . VAL B 1 70 ? 5.406 18.609 6.746 1 98.25 70 VAL B CA 1
ATOM 1689 C C . VAL B 1 70 ? 6.836 18.109 6.906 1 98.25 70 VAL B C 1
ATOM 1691 O O . VAL B 1 70 ? 7.41 17.531 5.977 1 98.25 70 VAL B O 1
ATOM 1694 N N . GLU B 1 71 ? 7.434 18.359 8.023 1 97.19 71 GLU B N 1
ATOM 1695 C CA . GLU B 1 71 ? 8.641 17.719 8.539 1 97.19 71 GLU B CA 1
ATOM 1696 C C . GLU B 1 71 ? 8.336 16.891 9.781 1 97.19 71 GLU B C 1
ATOM 1698 O O . GLU B 1 71 ? 7.66 17.359 10.695 1 97.19 71 GLU B O 1
ATOM 1703 N N . TRP B 1 72 ? 8.773 15.57 9.672 1 95.56 72 TRP B N 1
ATOM 1704 C CA . TRP B 1 72 ? 8.461 14.734 10.828 1 95.56 72 TRP B CA 1
ATOM 1705 C C . TRP B 1 72 ? 9.688 13.961 11.281 1 95.56 72 TRP B C 1
ATOM 1707 O O . TRP B 1 72 ? 10.781 14.125 10.727 1 95.56 72 TRP B O 1
ATOM 1717 N N . ASN B 1 73 ? 9.508 13.188 12.461 1 91.25 73 ASN B N 1
ATOM 1718 C CA . ASN B 1 73 ? 10.625 12.477 13.078 1 91.25 73 ASN B CA 1
ATOM 1719 C C . ASN B 1 73 ? 11.742 13.43 13.492 1 91.25 73 ASN B C 1
ATOM 1721 O O . ASN B 1 73 ? 12.852 13.344 12.969 1 91.25 73 ASN B O 1
ATOM 1725 N N . PRO B 1 74 ? 11.594 14.234 14.469 1 89 74 PRO B N 1
ATOM 1726 C CA . PRO B 1 74 ? 12.539 15.289 14.828 1 89 74 PRO B CA 1
ATOM 1727 C C . PRO B 1 74 ? 13.945 14.758 15.086 1 89 74 PRO B C 1
ATOM 1729 O O . PRO B 1 74 ? 14.93 15.469 14.852 1 89 74 PRO B O 1
ATOM 1732 N N . ASP B 1 75 ? 14.094 13.547 15.562 1 88.75 75 ASP B N 1
ATOM 1733 C CA . ASP B 1 75 ? 15.414 12.992 15.844 1 88.75 75 ASP B CA 1
ATOM 1734 C C . ASP B 1 75 ? 16.141 12.602 14.555 1 88.75 75 ASP B C 1
ATOM 1736 O O . ASP B 1 75 ? 17.375 12.562 14.516 1 88.75 75 ASP B O 1
ATOM 1740 N N . ASP B 1 76 ? 15.477 12.328 13.547 1 89.44 76 ASP B N 1
ATOM 1741 C CA . ASP B 1 76 ? 15.953 12.039 12.195 1 89.44 76 ASP B CA 1
ATOM 1742 C C . ASP B 1 76 ? 14.969 12.562 11.148 1 89.44 76 ASP B C 1
ATOM 1744 O O . ASP B 1 76 ? 14.234 11.781 10.539 1 89.44 76 ASP B O 1
ATOM 1748 N N . PRO B 1 77 ? 15.039 13.805 10.953 1 93.62 77 PRO B N 1
ATOM 1749 C CA . PRO B 1 77 ? 13.945 14.461 10.227 1 93.62 77 PRO B CA 1
ATOM 1750 C C . PRO B 1 77 ? 13.938 14.117 8.734 1 93.62 77 PRO B C 1
ATOM 1752 O O . PRO B 1 77 ? 15 13.977 8.125 1 93.62 77 PRO B O 1
ATOM 1755 N N . SER B 1 78 ? 12.797 13.922 8.219 1 95.12 78 SER B N 1
ATOM 1756 C CA . SER B 1 78 ? 12.5 13.875 6.789 1 95.12 78 SER B CA 1
ATOM 1757 C C . SER B 1 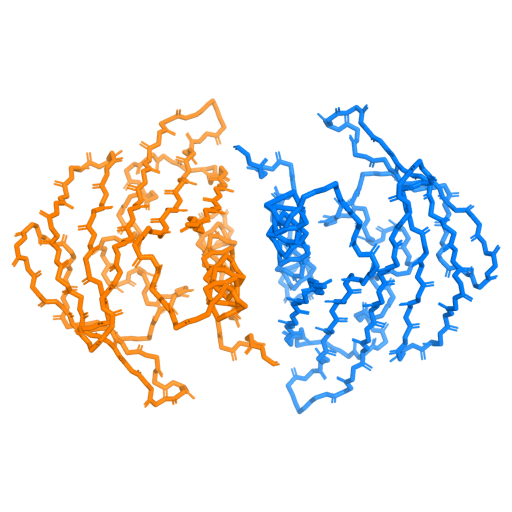78 ? 11.258 14.695 6.457 1 95.12 78 SER B C 1
ATOM 1759 O O . SER B 1 78 ? 10.523 15.109 7.352 1 95.12 78 SER B O 1
ATOM 1761 N N . THR B 1 79 ? 11.125 15.031 5.234 1 97.06 79 THR B N 1
ATOM 1762 C CA . THR B 1 79 ? 9.953 15.797 4.801 1 97.06 79 THR B CA 1
ATOM 1763 C C . THR B 1 79 ? 8.984 14.906 4.031 1 97.06 79 THR B C 1
ATOM 1765 O O . THR B 1 79 ? 9.406 14.039 3.258 1 97.06 79 THR B O 1
ATOM 1768 N N . VAL B 1 80 ? 7.691 15.133 4.219 1 98.19 80 VAL B N 1
ATOM 1769 C CA . VAL B 1 80 ? 6.641 14.461 3.469 1 98.19 80 VAL B CA 1
ATOM 1770 C C . VAL B 1 80 ? 5.738 15.492 2.801 1 98.19 80 VAL B C 1
ATOM 1772 O O . VAL B 1 80 ? 5.297 16.453 3.445 1 98.19 80 VAL B O 1
ATOM 1775 N N . GLU B 1 81 ? 5.535 15.297 1.562 1 98.69 81 GLU B N 1
ATOM 1776 C CA . GLU B 1 81 ? 4.688 16.188 0.78 1 98.69 81 GLU B CA 1
ATOM 1777 C C . GLU B 1 81 ? 3.512 15.438 0.165 1 98.69 81 GLU B C 1
ATOM 1779 O O . GLU B 1 81 ? 3.697 14.391 -0.462 1 98.69 81 GLU B O 1
ATOM 1784 N N . TRP B 1 82 ? 2.314 15.883 0.424 1 98.81 82 TRP B N 1
ATOM 1785 C CA . TRP B 1 82 ? 1.127 15.477 -0.319 1 98.81 82 TRP B CA 1
ATOM 1786 C C . TRP B 1 82 ? 0.802 16.484 -1.421 1 98.81 82 TRP B C 1
ATOM 1788 O O . TRP B 1 82 ? 0.814 17.688 -1.19 1 98.81 82 TRP B O 1
ATOM 1798 N N . THR B 1 83 ? 0.549 16.016 -2.529 1 98.81 83 THR B N 1
ATOM 1799 C CA . THR B 1 83 ? 0.012 16.828 -3.613 1 98.81 83 THR B CA 1
ATOM 1800 C C . THR B 1 83 ? -1.324 16.281 -4.098 1 98.81 83 THR B C 1
ATOM 1802 O O . THR B 1 83 ? -1.495 15.062 -4.207 1 98.81 83 THR B O 1
ATOM 1805 N N . PHE B 1 84 ? -2.24 17.156 -4.309 1 98.88 84 PHE B N 1
ATOM 1806 C CA . PHE B 1 84 ? -3.584 16.828 -4.773 1 98.88 84 PHE B CA 1
ATOM 1807 C C . PHE B 1 84 ? -3.854 17.469 -6.133 1 98.88 84 PHE B C 1
ATOM 1809 O O . PHE B 1 84 ? -3.795 18.688 -6.273 1 98.88 84 PHE B O 1
ATOM 1816 N N . THR B 1 85 ? -4.105 16.688 -7.105 1 98.38 85 THR B N 1
ATOM 1817 C CA . THR B 1 85 ? -4.371 17.188 -8.453 1 98.38 85 THR B CA 1
ATOM 1818 C C . THR B 1 85 ? -5.707 16.656 -8.969 1 98.38 85 THR B C 1
ATOM 1820 O O . THR B 1 85 ? -5.945 15.438 -8.961 1 98.38 85 THR B O 1
ATOM 1823 N N . PRO B 1 86 ? -6.57 17.547 -9.352 1 96.88 86 PRO B N 1
ATOM 1824 C CA . PRO B 1 86 ? -7.809 17.047 -9.961 1 96.88 86 PRO B CA 1
ATOM 1825 C C . PRO B 1 86 ? -7.551 16.094 -11.125 1 96.88 86 PRO B C 1
ATOM 1827 O O . PRO B 1 86 ? -6.621 16.297 -11.898 1 96.88 86 PRO B O 1
ATOM 1830 N N . HIS B 1 87 ? -8.359 15.094 -11.25 1 96.38 87 HIS B N 1
ATOM 1831 C CA . HIS B 1 87 ? -8.297 14.039 -12.258 1 96.38 87 HIS B CA 1
ATOM 1832 C C . HIS B 1 87 ? -9.688 13.719 -12.797 1 96.38 87 HIS B C 1
ATOM 1834 O O . HIS B 1 87 ? -10.695 13.977 -12.133 1 96.38 87 HIS B O 1
ATOM 1840 N N . GLU B 1 88 ? -9.773 13.266 -14.031 1 95.81 88 GLU B N 1
ATOM 1841 C CA . GLU B 1 88 ? -11.055 12.938 -14.648 1 95.81 88 GLU B CA 1
ATOM 1842 C C . GLU B 1 88 ? -11.844 11.95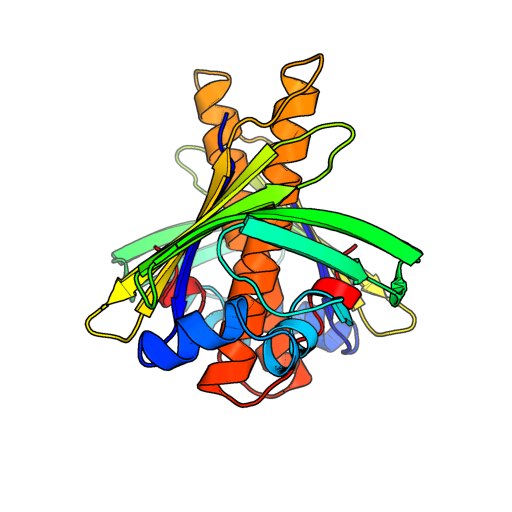3 -13.797 1 95.81 88 GLU B C 1
ATOM 1844 O O . GLU B 1 88 ? -13.078 11.992 -13.766 1 95.81 88 GLU B O 1
ATOM 1849 N N . ARG B 1 89 ? -11.188 11.133 -13.008 1 96.62 89 ARG B N 1
ATOM 1850 C CA . ARG B 1 89 ? -11.844 10.117 -12.188 1 96.62 89 ARG B CA 1
ATOM 1851 C C . ARG B 1 89 ? -11.898 10.539 -10.727 1 96.62 89 ARG B C 1
ATOM 1853 O O . ARG B 1 89 ? -12.281 9.75 -9.859 1 96.62 89 ARG B O 1
ATOM 1860 N N . GLY B 1 90 ? -11.477 11.766 -10.445 1 98.19 90 GLY B N 1
ATOM 1861 C CA . GLY B 1 90 ? -11.469 12.234 -9.07 1 98.19 90 GLY B CA 1
ATOM 1862 C C . GLY B 1 90 ? -10.25 13.07 -8.734 1 98.19 90 GLY B C 1
ATOM 1863 O O . GLY B 1 90 ? -9.984 14.086 -9.383 1 98.19 90 GLY B O 1
ATOM 1864 N N . THR B 1 91 ? -9.5 12.625 -7.715 1 98.88 91 THR B N 1
ATOM 1865 C CA . THR B 1 91 ? -8.328 13.352 -7.242 1 98.88 91 THR B CA 1
ATOM 1866 C C . THR B 1 91 ? -7.09 12.461 -7.258 1 98.88 91 THR B C 1
ATOM 1868 O O . THR B 1 91 ? -7.098 11.375 -6.68 1 98.88 91 THR B O 1
ATOM 1871 N N . HIS B 1 92 ? -6.09 12.852 -7.973 1 98.81 92 HIS B N 1
ATOM 1872 C CA . HIS B 1 92 ? -4.785 12.203 -7.895 1 98.81 92 HIS B CA 1
ATOM 1873 C C . HIS B 1 92 ? -4.012 12.68 -6.668 1 98.81 92 HIS B C 1
ATOM 1875 O O . HIS B 1 92 ? -3.762 13.875 -6.508 1 98.81 92 HIS B O 1
ATOM 1881 N N . VAL B 1 93 ? -3.729 11.789 -5.754 1 98.88 93 VAL B N 1
ATOM 1882 C CA . VAL B 1 93 ? -2.977 12.094 -4.543 1 98.88 93 VAL B CA 1
ATOM 1883 C C . VAL B 1 93 ? -1.576 11.492 -4.637 1 98.88 93 VAL B C 1
ATOM 1885 O O . VAL B 1 93 ? -1.424 10.289 -4.844 1 98.88 93 VAL B O 1
ATOM 1888 N N . ARG B 1 94 ? -0.595 12.305 -4.512 1 98.75 94 ARG B N 1
ATOM 1889 C CA . ARG B 1 94 ? 0.801 11.883 -4.496 1 98.75 94 ARG B CA 1
ATOM 1890 C C . ARG B 1 94 ? 1.45 12.195 -3.15 1 98.75 94 ARG B C 1
ATOM 1892 O O . ARG B 1 94 ? 1.294 13.297 -2.619 1 98.75 94 ARG B O 1
ATOM 1899 N N . ILE B 1 95 ? 2.131 11.188 -2.557 1 98.81 95 ILE B N 1
ATOM 1900 C CA . ILE B 1 95 ? 2.879 11.359 -1.317 1 98.81 95 ILE B CA 1
ATOM 1901 C C . ILE B 1 95 ? 4.363 11.094 -1.568 1 98.81 95 ILE B C 1
ATOM 1903 O O . ILE B 1 95 ? 4.73 10.055 -2.115 1 98.81 95 ILE B O 1
ATOM 1907 N N . VAL B 1 96 ? 5.207 12.062 -1.232 1 98.5 96 VAL B N 1
ATOM 1908 C CA . VAL B 1 96 ? 6.648 11.938 -1.421 1 98.5 96 VAL B CA 1
ATOM 1909 C C . VAL B 1 96 ? 7.367 12.211 -0.102 1 98.5 96 VAL B C 1
ATOM 1911 O O . VAL B 1 96 ? 7.172 13.266 0.513 1 98.5 96 VAL B O 1
ATOM 1914 N N . GLU B 1 97 ? 8.07 11.281 0.372 1 98 97 GLU B N 1
ATOM 1915 C CA . GLU B 1 97 ? 9.016 11.523 1.457 1 98 97 GLU B CA 1
ATOM 1916 C C . GLU B 1 97 ? 10.43 11.719 0.923 1 98 97 GLU B C 1
ATOM 1918 O O . GLU B 1 97 ? 10.977 10.836 0.253 1 98 97 GLU B O 1
ATOM 1923 N N . ASP B 1 98 ? 10.906 12.789 1.186 1 95.25 98 ASP B N 1
ATOM 1924 C CA . ASP B 1 98 ? 12.25 13.141 0.74 1 95.25 98 ASP B CA 1
ATOM 1925 C C . ASP B 1 98 ? 13.188 13.359 1.929 1 95.25 98 ASP B C 1
ATOM 1927 O O . ASP B 1 98 ? 12.766 13.258 3.082 1 95.25 98 ASP B O 1
ATOM 1931 N N . ASP B 1 99 ? 14.461 13.484 1.69 1 91.44 99 ASP B N 1
ATOM 1932 C CA . ASP B 1 99 ? 15.484 13.711 2.705 1 91.44 99 ASP B CA 1
ATOM 1933 C C . ASP B 1 99 ? 15.578 12.523 3.668 1 91.44 99 ASP B C 1
ATOM 1935 O O . ASP B 1 99 ? 15.656 12.711 4.883 1 91.44 99 ASP B O 1
ATOM 1939 N N . ILE B 1 100 ? 15.352 11.391 3.104 1 91.88 100 ILE B N 1
ATOM 1940 C CA . ILE B 1 100 ? 15.578 10.18 3.885 1 91.88 100 ILE B CA 1
ATOM 1941 C C . ILE B 1 100 ? 17.062 10 4.148 1 91.88 100 ILE B C 1
ATOM 1943 O O . ILE B 1 100 ? 17.875 9.977 3.215 1 91.88 100 ILE B O 1
ATOM 1947 N N . LYS B 1 101 ? 17.422 9.914 5.438 1 86.25 101 LYS B N 1
ATOM 1948 C CA . LYS B 1 101 ? 18.812 9.828 5.844 1 86.25 101 LYS B CA 1
ATOM 1949 C C . LYS B 1 101 ? 19.156 8.422 6.34 1 86.25 101 LYS B C 1
ATOM 1951 O O . LYS B 1 101 ? 18.266 7.629 6.629 1 86.25 101 LYS B O 1
ATOM 1956 N N . GLY B 1 102 ? 20.375 8.117 6.281 1 85.12 102 GLY B N 1
ATOM 1957 C CA . GLY B 1 102 ? 20.922 6.863 6.785 1 85.12 102 GLY B CA 1
ATOM 1958 C C . GLY B 1 102 ? 22.422 6.762 6.645 1 85.12 102 GLY B C 1
ATOM 1959 O O . GLY B 1 102 ? 23.031 7.453 5.82 1 85.12 102 GLY B O 1
ATOM 1960 N N . ASP B 1 103 ? 22.969 5.887 7.43 1 87.75 103 ASP B N 1
ATOM 1961 C CA . ASP B 1 103 ? 24.422 5.75 7.473 1 87.75 103 ASP B CA 1
ATOM 1962 C C . ASP B 1 103 ? 24.938 4.949 6.277 1 87.75 103 ASP B C 1
ATOM 1964 O O . ASP B 1 103 ? 26.125 5.027 5.934 1 87.75 103 ASP B O 1
ATOM 1968 N N . THR B 1 104 ? 24.094 4.148 5.762 1 88.69 104 THR B N 1
ATOM 1969 C CA . THR B 1 104 ? 24.469 3.307 4.629 1 88.69 104 THR B CA 1
ATOM 1970 C C . THR B 1 104 ? 23.406 3.363 3.543 1 88.69 104 THR B C 1
ATOM 1972 O O . THR B 1 104 ? 22.25 3.734 3.811 1 88.69 104 THR B O 1
ATOM 1975 N N . SER B 1 105 ? 23.812 2.977 2.385 1 85.81 105 SER B N 1
ATOM 1976 C CA . SER B 1 105 ? 22.875 2.879 1.273 1 85.81 105 SER B CA 1
ATOM 1977 C C . SER B 1 105 ? 21.766 1.881 1.574 1 85.81 105 SER B C 1
ATOM 1979 O O . SER B 1 105 ? 20.609 2.098 1.199 1 85.81 105 SER B O 1
ATOM 1981 N N . ASP B 1 106 ? 22.125 0.852 2.258 1 86.19 106 ASP B N 1
ATOM 1982 C CA . ASP B 1 106 ? 21.156 -0.17 2.625 1 86.19 106 ASP B CA 1
ATOM 1983 C C . ASP B 1 106 ? 20.141 0.378 3.621 1 86.19 106 ASP B C 1
ATOM 1985 O O . ASP B 1 106 ? 18.953 0.062 3.537 1 86.19 106 ASP B O 1
ATOM 1989 N N . ALA B 1 107 ? 20.578 1.162 4.516 1 89.19 107 ALA B N 1
ATOM 1990 C CA . ALA B 1 107 ? 19.688 1.75 5.512 1 89.19 107 ALA B CA 1
ATOM 1991 C C . ALA B 1 107 ? 18.719 2.738 4.867 1 89.19 107 ALA B C 1
ATOM 1993 O O . ALA B 1 107 ? 17.547 2.791 5.234 1 89.19 107 ALA B O 1
ATOM 1994 N N . ILE B 1 108 ? 19.234 3.473 3.945 1 90.81 108 ILE B N 1
ATOM 1995 C CA . ILE B 1 108 ? 18.422 4.449 3.23 1 90.81 108 ILE B CA 1
ATOM 1996 C C . ILE B 1 108 ? 17.359 3.727 2.412 1 90.81 108 ILE B C 1
ATOM 1998 O O . ILE B 1 108 ? 16.188 4.105 2.441 1 90.81 108 ILE B O 1
ATOM 2002 N N . ALA B 1 109 ? 17.75 2.684 1.748 1 90.56 109 ALA B N 1
ATOM 2003 C CA . ALA B 1 109 ? 16.812 1.897 0.942 1 90.56 109 ALA B CA 1
ATOM 2004 C C . ALA B 1 109 ? 15.75 1.25 1.815 1 90.56 109 ALA B C 1
ATOM 2006 O O . ALA B 1 109 ? 14.57 1.236 1.455 1 90.56 109 ALA B O 1
ATOM 2007 N N . ALA B 1 110 ? 16.156 0.742 2.914 1 92.06 110 ALA B N 1
ATOM 2008 C CA . ALA B 1 110 ? 15.219 0.108 3.84 1 92.06 110 ALA B CA 1
ATOM 2009 C C . ALA B 1 110 ? 14.172 1.105 4.328 1 92.06 110 ALA B C 1
ATOM 2011 O O . ALA B 1 110 ? 12.984 0.779 4.41 1 92.06 110 ALA B O 1
ATOM 2012 N N . HIS B 1 111 ? 14.617 2.262 4.648 1 94 111 HIS B N 1
ATOM 2013 C CA . HIS B 1 111 ? 13.711 3.312 5.086 1 94 111 HIS B CA 1
ATOM 2014 C C . HIS B 1 111 ? 12.727 3.688 3.98 1 94 111 HIS B C 1
ATOM 2016 O O . HIS B 1 111 ? 11.531 3.854 4.234 1 94 111 HIS B O 1
ATOM 2022 N N . ALA B 1 112 ? 13.258 3.811 2.801 1 95.5 112 ALA B N 1
ATOM 2023 C CA . ALA B 1 112 ? 12.406 4.156 1.664 1 95.5 112 ALA B CA 1
ATOM 2024 C C . ALA B 1 112 ? 11.352 3.082 1.426 1 95.5 112 ALA B C 1
ATOM 2026 O O . ALA B 1 112 ? 10.188 3.398 1.169 1 95.5 112 ALA B O 1
ATOM 2027 N N . LEU B 1 113 ? 11.734 1.85 1.492 1 96 113 LEU B N 1
ATOM 2028 C CA . LEU B 1 113 ? 10.812 0.736 1.303 1 96 113 LEU B CA 1
ATOM 2029 C C . LEU B 1 113 ? 9.727 0.745 2.369 1 96 113 LEU B C 1
ATOM 2031 O O . LEU B 1 113 ? 8.547 0.554 2.061 1 96 113 LEU B O 1
ATOM 2035 N N . ASP B 1 114 ? 10.094 1.007 3.59 1 95.81 114 ASP B N 1
ATOM 2036 C CA . ASP B 1 114 ? 9.133 1.088 4.688 1 95.81 114 ASP B CA 1
ATOM 2037 C C . ASP B 1 114 ? 8.156 2.242 4.48 1 95.81 114 ASP B C 1
ATOM 2039 O O . ASP B 1 114 ? 6.961 2.105 4.75 1 95.81 114 ASP B O 1
ATOM 2043 N N . SER B 1 115 ? 8.711 3.324 4.055 1 97 115 SER B N 1
ATOM 2044 C CA . SER B 1 115 ? 7.891 4.508 3.828 1 97 115 SER B CA 1
ATOM 2045 C C . SER B 1 115 ? 6.887 4.277 2.705 1 97 115 SER B C 1
ATOM 2047 O O . SER B 1 115 ? 5.703 4.598 2.848 1 97 115 SER B O 1
ATOM 2049 N N . VAL B 1 116 ? 7.348 3.691 1.602 1 97.62 116 VAL B N 1
ATOM 2050 C CA . VAL B 1 116 ? 6.461 3.406 0.482 1 97.62 116 VAL B CA 1
ATOM 2051 C C . VAL B 1 116 ? 5.359 2.443 0.928 1 97.62 116 VAL B C 1
ATOM 2053 O O . VAL B 1 116 ? 4.184 2.65 0.625 1 97.62 116 VAL B O 1
ATOM 2056 N N . GLN B 1 117 ? 5.691 1.444 1.632 1 98.19 117 GLN B N 1
ATOM 2057 C CA . GLN B 1 117 ? 4.695 0.522 2.166 1 98.19 117 GLN B CA 1
ATOM 2058 C C . GLN B 1 117 ? 3.658 1.261 3.008 1 98.19 117 GLN B C 1
ATOM 2060 O O . GLN B 1 117 ? 2.453 1.109 2.793 1 98.19 117 GLN B O 1
ATOM 2065 N N . GLY B 1 118 ? 4.094 2.002 3.947 1 97.94 118 GLY B N 1
ATOM 2066 C CA . GLY B 1 118 ? 3.207 2.699 4.863 1 97.94 118 GLY B CA 1
ATOM 2067 C C . GLY B 1 118 ? 2.264 3.662 4.168 1 97.94 118 GLY B C 1
ATOM 2068 O O . GLY B 1 118 ? 1.053 3.621 4.387 1 97.94 118 GLY B O 1
ATOM 2069 N N . PHE B 1 119 ? 2.832 4.531 3.33 1 98.44 119 PHE B N 1
ATOM 2070 C CA . PHE B 1 119 ? 2.01 5.527 2.654 1 98.44 119 PHE B CA 1
ATOM 2071 C C . PHE B 1 119 ? 1.068 4.863 1.656 1 98.44 119 PHE B C 1
ATOM 2073 O O . PHE B 1 119 ? -0.044 5.344 1.43 1 98.44 119 PHE B O 1
ATOM 2080 N N . THR B 1 120 ? 1.501 3.754 1.062 1 98.62 120 THR B N 1
ATOM 2081 C CA . THR B 1 120 ? 0.627 2.996 0.173 1 98.62 120 THR B CA 1
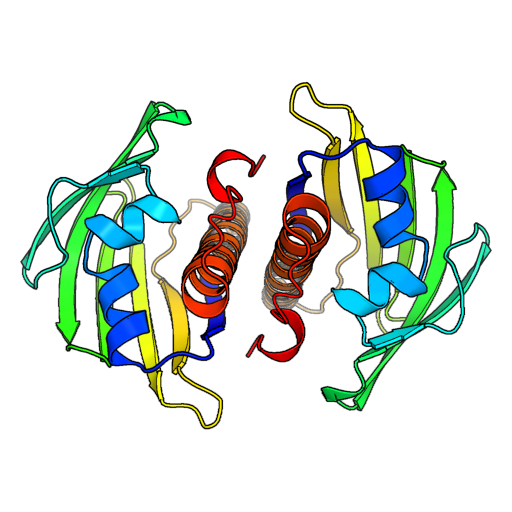ATOM 2082 C C . THR B 1 120 ? -0.575 2.445 0.935 1 98.62 120 THR B C 1
ATOM 2084 O O . THR B 1 120 ? -1.711 2.545 0.468 1 98.62 120 THR B O 1
ATOM 2087 N N . PHE B 1 121 ? -0.357 1.907 2.139 1 98.69 121 PHE B N 1
ATOM 2088 C CA . PHE B 1 121 ? -1.457 1.462 2.986 1 98.69 121 PHE B CA 1
ATOM 2089 C C . PHE B 1 121 ? -2.379 2.625 3.332 1 98.69 121 PHE B C 1
ATOM 2091 O O . PHE B 1 121 ? -3.604 2.49 3.281 1 98.69 121 PHE B O 1
ATOM 2098 N N . VAL B 1 122 ? -1.836 3.746 3.654 1 98.62 122 VAL B N 1
ATOM 2099 C CA . VAL B 1 122 ? -2.607 4.926 4.035 1 98.62 122 VAL B CA 1
ATOM 2100 C C . VAL B 1 122 ? -3.482 5.371 2.867 1 98.62 122 VAL B C 1
ATOM 2102 O O . VAL B 1 122 ? -4.668 5.664 3.047 1 98.62 122 VAL B O 1
ATOM 2105 N N . LEU B 1 123 ? -2.928 5.391 1.659 1 98.81 123 LEU B N 1
ATOM 2106 C CA . LEU B 1 123 ? -3.699 5.77 0.481 1 98.81 123 LEU B CA 1
ATOM 2107 C C . LEU B 1 123 ? -4.84 4.789 0.239 1 98.81 123 LEU B C 1
ATOM 2109 O O . LEU B 1 123 ? -5.965 5.195 -0.068 1 98.81 123 LEU B O 1
ATOM 2113 N N . ALA B 1 124 ? -4.57 3.523 0.356 1 98.75 124 ALA B N 1
ATOM 2114 C CA . ALA B 1 124 ? -5.625 2.529 0.18 1 98.75 124 ALA B CA 1
ATOM 2115 C C . ALA B 1 124 ? -6.719 2.699 1.231 1 98.75 124 ALA B C 1
ATOM 2117 O O . ALA B 1 124 ? -7.906 2.557 0.929 1 98.75 124 ALA B O 1
ATOM 2118 N N . ALA B 1 125 ? -6.312 2.977 2.471 1 98.81 125 ALA B N 1
ATOM 2119 C CA . ALA B 1 125 ? -7.258 3.111 3.574 1 98.81 125 ALA B CA 1
ATOM 2120 C C . ALA B 1 125 ? -8.164 4.32 3.371 1 98.81 125 ALA B C 1
ATOM 2122 O O . ALA B 1 125 ? -9.375 4.234 3.584 1 98.81 125 ALA B O 1
ATOM 2123 N N . VAL B 1 126 ? -7.562 5.438 2.988 1 98.81 126 VAL B N 1
ATOM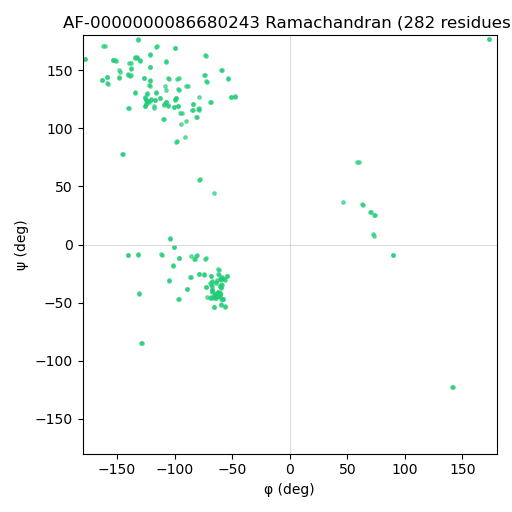 2124 C CA . VAL B 1 126 ? -8.406 6.617 2.797 1 98.81 126 VAL B CA 1
ATOM 2125 C C . VAL B 1 126 ? -9.312 6.41 1.589 1 98.81 126 VAL B C 1
ATOM 2127 O O . VAL B 1 126 ? -10.453 6.871 1.58 1 98.81 126 VAL B O 1
ATOM 2130 N N . LYS B 1 127 ? -8.867 5.727 0.519 1 98.81 127 LYS B N 1
ATOM 2131 C CA . LYS B 1 127 ? -9.719 5.387 -0.613 1 98.81 127 LYS B CA 1
ATOM 2132 C C . LYS B 1 127 ? -10.922 4.555 -0.165 1 98.81 127 LYS B C 1
ATOM 2134 O O . LYS B 1 127 ? -12.055 4.84 -0.546 1 98.81 127 LYS B O 1
ATOM 2139 N N . ALA B 1 128 ? -10.688 3.543 0.642 1 98.81 128 ALA B N 1
ATOM 2140 C CA . ALA B 1 128 ? -11.766 2.691 1.144 1 98.81 128 ALA B CA 1
ATOM 2141 C C . ALA B 1 128 ? -12.773 3.5 1.956 1 98.81 128 ALA B C 1
ATOM 2143 O O . ALA B 1 128 ? -13.984 3.305 1.827 1 98.81 128 ALA B O 1
ATOM 2144 N N . LEU B 1 129 ? -12.242 4.379 2.764 1 98.81 129 LEU B N 1
ATOM 2145 C CA . LEU B 1 129 ? -13.094 5.188 3.623 1 98.81 129 LEU B CA 1
ATOM 2146 C C . LEU B 1 129 ? -13.969 6.125 2.793 1 98.81 129 LEU B C 1
ATOM 2148 O O . LEU B 1 129 ? -15.195 6.125 2.932 1 98.81 129 LEU B O 1
ATOM 2152 N N . LEU B 1 130 ? -13.328 6.898 1.944 1 98.75 130 LEU B N 1
ATOM 2153 C CA . LEU B 1 130 ? -14.039 7.969 1.248 1 98.75 130 LEU B CA 1
ATOM 2154 C C . LEU B 1 130 ? -14.969 7.402 0.181 1 98.75 130 LEU B C 1
ATOM 2156 O O . LEU B 1 130 ? -16.062 7.934 -0.045 1 98.75 130 LEU B O 1
ATOM 2160 N N . GLU B 1 131 ? -14.586 6.324 -0.524 1 98.75 131 GLU B N 1
ATOM 2161 C CA . GLU B 1 131 ? -15.367 5.805 -1.642 1 98.75 131 GLU B CA 1
ATOM 2162 C C . GLU B 1 131 ? -16.438 4.836 -1.16 1 98.75 131 GLU B C 1
ATOM 2164 O O . GLU B 1 131 ? -17.484 4.699 -1.791 1 98.75 131 GLU B O 1
ATOM 2169 N N . HIS B 1 132 ? -16.203 4.152 -0.032 1 98.56 132 HIS B N 1
ATOM 2170 C CA . HIS B 1 132 ? -17.078 3.033 0.301 1 98.56 132 HIS B CA 1
ATOM 2171 C C . HIS B 1 132 ? -17.547 3.109 1.751 1 98.56 132 HIS B C 1
ATOM 2173 O O . HIS B 1 132 ? -18.375 2.301 2.188 1 98.56 132 HIS B O 1
ATOM 2179 N N . GLY B 1 133 ? -17 4.043 2.555 1 98.38 133 GLY B N 1
ATOM 2180 C CA . GLY B 1 133 ? -17.375 4.176 3.951 1 98.38 133 GLY B CA 1
ATOM 2181 C C . GLY B 1 133 ? -16.828 3.066 4.828 1 98.38 133 GLY B C 1
ATOM 2182 O O . GLY B 1 133 ? -17.422 2.736 5.859 1 98.38 133 GLY B O 1
ATOM 2183 N N . VAL B 1 134 ? -15.75 2.486 4.402 1 98.12 134 VAL B N 1
ATOM 2184 C CA . VAL B 1 134 ? -15.156 1.353 5.102 1 98.12 134 VAL B CA 1
ATOM 2185 C C . VAL B 1 134 ? -13.875 1.791 5.801 1 98.12 134 VAL B C 1
ATOM 2187 O O . VAL B 1 134 ? -13.062 2.52 5.223 1 98.12 134 VAL B O 1
ATOM 2190 N N . VAL B 1 135 ? -13.672 1.433 7.062 1 97.94 135 VAL B N 1
ATOM 2191 C CA . VAL B 1 135 ? -12.398 1.593 7.758 1 97.94 135 VAL B CA 1
ATOM 2192 C C . VAL B 1 135 ? -11.547 0.343 7.562 1 97.94 135 VAL B C 1
ATOM 2194 O O . VAL B 1 135 ? -11.805 -0.695 8.18 1 97.94 135 VAL B O 1
ATOM 2197 N N . LEU B 1 136 ? -10.523 0.53 6.715 1 96.69 136 LEU B N 1
ATOM 2198 C CA . LEU B 1 136 ? -9.625 -0.56 6.363 1 96.69 136 LEU B CA 1
ATOM 2199 C C . LEU B 1 136 ? -8.43 -0.604 7.316 1 96.69 136 LEU B C 1
ATOM 2201 O O . LEU B 1 136 ? -7.547 0.252 7.25 1 96.69 136 LEU B O 1
ATOM 2205 N N . ARG B 1 137 ? -8.359 -1.295 8.391 1 96.38 137 ARG B N 1
ATOM 2206 C CA . ARG B 1 137 ? -7.418 -1.351 9.508 1 96.38 137 ARG B CA 1
ATOM 2207 C C . ARG B 1 137 ? -6.051 -1.85 9.047 1 96.38 137 ARG B C 1
ATOM 2209 O O . ARG B 1 137 ? -5.418 -2.656 9.727 1 96.38 137 ARG B O 1
ATOM 2216 N N . VAL B 1 138 ? -5.566 -1.295 7.848 1 98.12 138 VAL B N 1
ATOM 2217 C CA . VAL B 1 138 ? -4.301 -1.752 7.273 1 98.12 138 VAL B CA 1
ATOM 2218 C C . VAL B 1 138 ? -3.143 -1.304 8.156 1 98.12 138 VAL B C 1
ATOM 2220 O O . VAL B 1 138 ? -2.129 -1.999 8.266 1 98.12 138 VAL B O 1
ATOM 2223 N N . VAL B 1 139 ? -3.23 -0.17 8.797 1 96.06 139 VAL B N 1
ATOM 2224 C CA . VAL B 1 139 ? -2.143 0.329 9.633 1 96.06 139 VAL B CA 1
ATOM 2225 C C . VAL B 1 139 ? -2.008 -0.543 10.875 1 96.06 139 VAL B C 1
ATOM 2227 O O . VAL B 1 139 ? -0.918 -1.037 11.18 1 96.06 139 VAL B O 1
ATOM 2230 N N . ALA B 1 140 ? -3.1 -0.847 11.516 1 95.38 140 ALA B N 1
ATOM 2231 C CA . ALA B 1 140 ? -3.096 -1.67 12.727 1 95.38 140 ALA B CA 1
ATOM 2232 C C . ALA B 1 140 ? -2.703 -3.109 12.406 1 95.38 140 ALA B C 1
ATOM 2234 O O . ALA B 1 140 ? -2.145 -3.809 13.258 1 95.38 140 ALA B O 1
ATOM 2235 N N . ASP B 1 141 ? -2.975 -3.496 11.18 1 97.06 141 ASP B N 1
ATOM 2236 C CA . ASP B 1 141 ? -2.826 -4.898 10.812 1 97.06 141 ASP B CA 1
ATOM 2237 C C . ASP B 1 141 ? -1.521 -5.133 10.055 1 97.06 141 ASP B C 1
ATOM 2239 O O . ASP B 1 141 ? -1.221 -6.258 9.656 1 97.06 141 ASP B O 1
ATOM 2243 N N . HIS B 1 142 ? -0.776 -3.885 9.852 1 88.38 142 HIS B N 1
ATOM 2244 C CA . HIS B 1 142 ? 0.443 -4.066 9.07 1 88.38 142 HIS B CA 1
ATOM 2245 C C . HIS B 1 142 ? 1.563 -4.648 9.922 1 88.38 142 HIS B C 1
ATOM 2247 O O . HIS B 1 142 ? 1.642 -4.379 11.125 1 88.38 142 HIS B O 1
ATOM 2253 N N . GLY B 1 143 ? 2.303 -5.84 9.531 1 73.12 143 GLY B N 1
ATOM 2254 C CA . GLY B 1 143 ? 3.434 -6.414 10.242 1 73.12 143 GLY B CA 1
ATOM 2255 C C . GLY B 1 143 ? 3.266 -7.895 10.531 1 73.12 143 GLY B C 1
ATOM 2256 O O . GLY B 1 143 ? 2.158 -8.43 10.445 1 73.12 143 GLY B O 1
#

Solvent-accessible surface area (backbone atoms only — not comparable to full-atom values): 14597 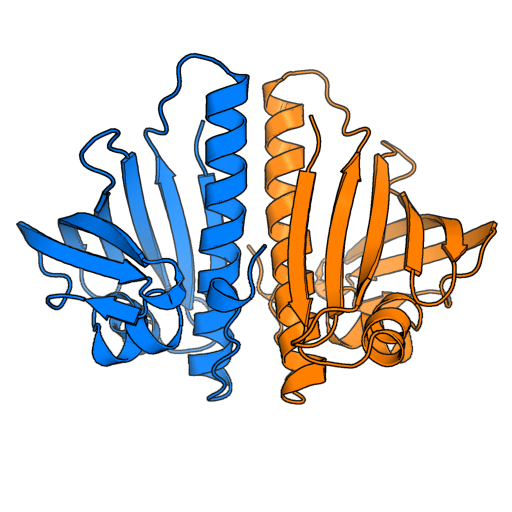Å² total; per-residue (Å²): 115,70,21,61,47,48,35,47,34,73,42,56,40,63,60,58,42,42,37,76,33,34,46,89,49,30,37,63,41,62,38,64,42,58,76,52,61,73,41,67,70,36,73,35,42,41,24,38,66,95,74,73,45,68,41,50,35,37,28,69,39,61,42,90,52,39,35,41,32,34,38,33,42,80,93,67,53,31,36,42,34,40,37,42,38,82,42,100,71,22,16,36,37,36,42,37,38,35,63,61,71,61,96,41,72,67,48,31,49,51,51,30,44,52,47,24,37,51,54,34,39,36,53,50,23,46,38,38,30,75,72,66,71,37,75,67,58,52,61,84,31,48,105,116,70,23,61,47,49,34,48,33,72,43,58,41,64,61,58,42,42,36,75,32,35,45,87,49,29,38,61,32,63,38,66,43,57,75,52,62,73,40,66,72,37,73,33,42,41,25,37,66,94,74,71,44,68,42,50,34,36,28,70,39,60,42,89,52,40,37,40,32,34,39,32,42,80,92,66,53,29,36,41,34,41,38,42,39,82,43,100,71,22,16,35,38,36,41,37,38,36,63,62,70,58,95,41,72,67,49,31,50,51,50,31,46,53,48,24,37,52,54,34,40,35,52,49,13,45,38,34,30,76,71,68,72,36,76,44,63,49,64,83,27,47,106

InterPro domains:
  IPR013538 Activator of Hsp90 ATPase homologue 1/2-like, C-terminal [PF08327] (12-130)
  IPR023393 START-like domain superfamily [G3DSA:3.30.530.20] (4-140)

Organism: NCBI:txid175570

Radius of gyration: 18.83 Å; Cα contacts (8 Å, |Δi|>4): 668; chains: 2; bounding box: 42×54×44 Å

Sequence (286 aa):
MIAKTALIIRRPVEEVFRAFVDPEVTTRFWFTKS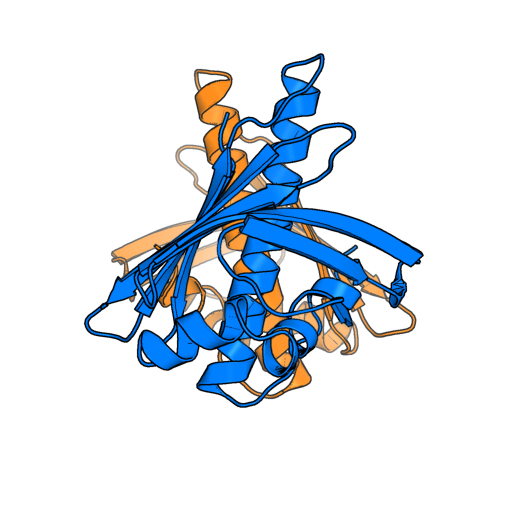SGPLEPGATVRWEWEMFGVGTTVTVKDVVPNERILVEWNPDDPSTVEWTFTPHERGTHVRIVEDDIKGDTSDAIAAHALDSVQGFTFVLAAVKALLEHGVVLRVVADHGMIAKTALIIRRPVEEVFRAFVDPEVTTRFWFTKSSGPLEPGATVRWEWEMFGVGTTVTVKDVVPNERILVEWNPDDPSTVEWTFTPHERGTHVRIVEDDIKGDTSDAIAAHALDSVQGFTFVLAAVKALLEHGVVLRVVADHG

Secondary structure (DSSP, 8-state):
--EEEEEEESS-HHHHHHHHH-HHHHTTTS-SEESS---TT-EEEEEEGGGTEEEEEEEEEEETTTEEEEEE-TTS-EEEEEEEEEETTEEEEEEEEE----SSHHHHHHHHHHHHHHHHHHHHHHHHHHHH-----TTTTB-/--EEEEEEESS-HHHHHHHHH-HHHHTTTS-SEESS---TT-EEEEEEGGGTEEEEEEEEEEETTTEEEEEE-TTS-EEEEEEEEEETTEEEEEEEEE----SSHHHHHHHHHHHHHHHHHHHHHHHHHHHH----THHHHB-

pLDDT: mean 96.28, std 4.07, range [72.56, 98.94]

Foldseek 3Di:
DKAKDKDFQQAALQVLQCCQFACVNVCLAAFVDKPGGQDAQDKMKTHRVLVPDIKIKGWHDDDRSAKTWIWIDVVQIWIKMWGWDADPRHIMIMIMIDPQDDPDPVNSVVVSVVVNVRVVSSVVQSSCCVVPVDRPCCVSVPD/DKAKDKDFQQAALQVLQCCQFACVNVCLAAFVDKPGGQDAQDKMKTHRVLVPDIKIKGWHDDDRSAKTWIWIDVVQIWIKMWGWDADPRHIMIMIMIDPQDDPDPVNSVVVSVVVNVRVVSSVVQSSCCVVPVDRDCCVSVPD